Protein AF-A0A4S9UG17-F1 (afdb_monomer_lite)

Structure (mmCIF, N/CA/C/O backbone):
data_AF-A0A4S9UG17-F1
#
_entry.id   AF-A0A4S9UG17-F1
#
loop_
_atom_site.group_PDB
_atom_site.id
_atom_site.type_symbol
_atom_site.label_atom_id
_atom_site.label_alt_id
_atom_site.label_comp_id
_atom_site.label_asym_id
_atom_site.label_entity_id
_atom_site.label_seq_id
_atom_site.pdbx_PDB_ins_code
_atom_site.Cartn_x
_atom_site.Cartn_y
_atom_site.Cartn_z
_atom_site.occupancy
_atom_site.B_iso_or_equiv
_atom_site.auth_seq_id
_atom_site.auth_comp_id
_atom_site.auth_asym_id
_atom_site.auth_atom_id
_atom_site.pdbx_PDB_model_num
ATOM 1 N N . MET A 1 1 ? 7.044 -5.425 -11.439 1.00 88.00 1 MET A N 1
ATOM 2 C CA . MET A 1 1 ? 6.183 -4.397 -10.815 1.00 88.00 1 MET A CA 1
ATOM 3 C C . MET A 1 1 ? 6.606 -3.047 -11.350 1.00 88.00 1 MET A C 1
ATOM 5 O O . MET A 1 1 ? 7.801 -2.847 -11.530 1.00 88.00 1 MET A O 1
ATOM 9 N N . PHE A 1 2 ? 5.650 -2.167 -11.622 1.00 92.88 2 PHE A N 1
ATOM 10 C CA . PHE A 1 2 ? 5.903 -0.824 -12.128 1.00 92.88 2 PHE A CA 1
ATOM 11 C C . PHE A 1 2 ? 5.181 0.173 -11.232 1.00 92.88 2 PHE A C 1
ATOM 13 O O . PHE A 1 2 ? 4.055 -0.097 -10.820 1.00 92.88 2 PHE A O 1
ATOM 20 N N . THR A 1 3 ? 5.822 1.296 -10.933 1.00 93.31 3 THR A N 1
ATOM 21 C CA . THR A 1 3 ? 5.201 2.420 -10.228 1.00 93.31 3 THR A CA 1
ATOM 22 C C . THR A 1 3 ? 5.637 3.724 -10.879 1.00 93.31 3 THR A C 1
ATOM 24 O O . THR A 1 3 ? 6.766 3.837 -11.356 1.00 93.31 3 THR A O 1
ATOM 27 N N . LEU A 1 4 ? 4.736 4.701 -10.921 1.00 91.75 4 LEU A N 1
ATOM 28 C CA . LEU A 1 4 ? 5.019 6.047 -11.403 1.00 91.75 4 LEU A CA 1
ATOM 29 C C . LEU A 1 4 ? 4.524 7.030 -10.349 1.00 91.75 4 LEU A C 1
ATOM 31 O O . LEU A 1 4 ? 3.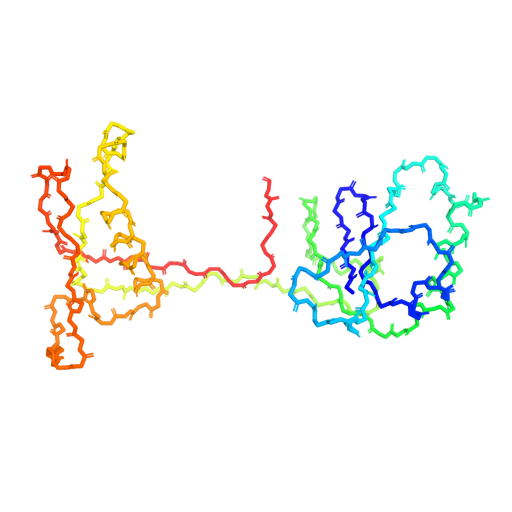321 7.162 -10.152 1.00 91.75 4 LEU A O 1
ATOM 35 N N . VAL A 1 5 ? 5.456 7.682 -9.662 1.00 90.12 5 VAL A N 1
ATOM 36 C CA . VAL A 1 5 ? 5.158 8.632 -8.583 1.00 90.12 5 VAL A CA 1
ATOM 37 C C . VAL A 1 5 ? 5.972 9.889 -8.842 1.00 90.12 5 VAL A C 1
ATOM 39 O O . VAL A 1 5 ? 7.172 9.802 -9.096 1.00 90.12 5 VAL A O 1
ATOM 42 N N . GLU A 1 6 ? 5.307 11.045 -8.884 1.00 87.81 6 GLU A N 1
ATOM 43 C CA . GLU A 1 6 ? 5.934 12.361 -9.108 1.00 87.81 6 GLU A CA 1
ATOM 44 C C . GLU A 1 6 ? 6.841 12.449 -10.354 1.00 87.81 6 GLU A C 1
ATOM 46 O O . GLU A 1 6 ? 7.804 13.219 -10.412 1.00 87.81 6 GLU A O 1
ATOM 51 N N . GLY A 1 7 ? 6.526 11.669 -11.392 1.00 90.69 7 GLY A N 1
ATOM 52 C CA . GLY A 1 7 ? 7.311 11.596 -12.626 1.00 90.69 7 GLY A CA 1
ATOM 53 C C . GLY A 1 7 ? 8.541 10.684 -12.550 1.00 90.69 7 GLY A C 1
ATOM 54 O O . GLY A 1 7 ? 9.337 10.675 -13.487 1.00 90.69 7 GLY A O 1
ATOM 55 N N . VAL A 1 8 ? 8.708 9.899 -11.485 1.00 94.88 8 VAL A N 1
ATOM 56 C CA . VAL A 1 8 ? 9.732 8.852 -11.382 1.00 94.88 8 VAL A CA 1
ATOM 57 C C . VAL A 1 8 ? 9.107 7.490 -11.670 1.00 94.88 8 VAL A C 1
ATOM 59 O O . VAL A 1 8 ? 8.277 6.997 -10.908 1.00 94.88 8 VAL A O 1
ATOM 62 N N . LEU A 1 9 ? 9.520 6.874 -12.779 1.00 95.44 9 LEU A N 1
ATOM 63 C CA . LEU A 1 9 ? 9.151 5.511 -13.144 1.00 95.44 9 LEU A CA 1
ATOM 64 C C . LEU A 1 9 ? 10.111 4.529 -12.470 1.00 95.44 9 LEU A C 1
ATOM 66 O O . LEU A 1 9 ? 11.304 4.506 -12.784 1.00 95.44 9 LEU A O 1
ATOM 70 N N . THR A 1 10 ? 9.581 3.687 -11.590 1.00 96.19 10 THR A N 1
ATOM 71 C CA . THR A 1 10 ? 10.316 2.577 -10.980 1.00 96.19 10 THR A CA 1
ATOM 72 C C . THR A 1 10 ? 9.853 1.257 -11.575 1.00 96.19 10 THR A C 1
ATOM 74 O O . THR A 1 10 ? 8.658 0.971 -11.634 1.00 96.19 10 THR A O 1
ATOM 77 N N . ILE A 1 11 ? 10.804 0.422 -11.991 1.00 95.44 11 ILE A N 1
ATOM 78 C CA . ILE A 1 11 ? 10.552 -0.910 -12.540 1.00 95.44 11 ILE A CA 1
ATOM 79 C C . ILE A 1 11 ? 11.306 -1.932 -11.699 1.00 95.44 11 ILE A C 1
ATOM 81 O O . ILE A 1 11 ? 12.536 -1.947 -11.668 1.00 95.44 11 ILE A O 1
ATOM 85 N N . THR A 1 12 ? 10.570 -2.822 -11.043 1.00 94.69 12 THR A N 1
ATOM 86 C CA . THR A 1 12 ? 11.134 -3.995 -10.374 1.00 94.69 12 THR A CA 1
ATOM 87 C C . THR A 1 12 ? 10.950 -5.222 -11.251 1.00 94.69 12 THR A C 1
ATOM 89 O O . THR A 1 12 ? 9.815 -5.609 -11.553 1.00 94.69 12 THR A O 1
ATOM 92 N N . CYS A 1 13 ? 12.052 -5.853 -11.636 1.00 92.75 13 CYS A N 1
ATOM 93 C CA . CYS A 1 13 ? 12.059 -7.012 -12.525 1.00 92.75 13 CYS A CA 1
ATOM 94 C C . CYS A 1 13 ? 13.078 -8.066 -12.073 1.00 92.75 13 CYS A C 1
ATOM 96 O O . CYS A 1 13 ? 13.858 -7.841 -11.148 1.00 92.75 13 CYS A O 1
ATOM 98 N N . ASP A 1 14 ? 13.021 -9.251 -12.674 1.00 92.00 14 ASP A N 1
ATOM 99 C CA . ASP A 1 14 ? 14.037 -10.279 -12.468 1.00 92.00 14 ASP A CA 1
ATOM 100 C C . ASP A 1 14 ? 15.319 -9.954 -13.250 1.00 92.00 14 ASP A C 1
ATOM 102 O O . ASP A 1 14 ? 15.365 -9.050 -14.090 1.00 92.00 14 ASP A O 1
ATOM 106 N N . ARG A 1 15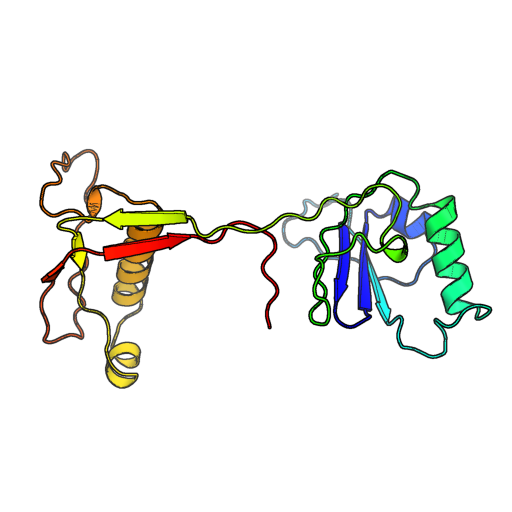 ? 16.380 -10.715 -12.979 1.00 91.00 15 ARG A N 1
ATOM 107 C CA . ARG A 1 15 ? 17.668 -10.545 -13.653 1.00 91.00 15 ARG A CA 1
ATOM 108 C C . ARG A 1 15 ? 17.567 -10.662 -15.177 1.00 91.00 15 ARG A C 1
ATOM 110 O O . ARG A 1 15 ? 18.125 -9.830 -15.883 1.00 91.00 15 ARG A O 1
ATOM 117 N N . ALA A 1 16 ? 16.851 -11.665 -15.684 1.00 91.62 16 ALA A N 1
ATOM 118 C CA . ALA A 1 16 ? 16.750 -11.914 -17.122 1.00 91.62 16 ALA A CA 1
ATOM 119 C C . ALA A 1 16 ? 16.032 -10.770 -17.858 1.00 91.62 16 ALA A C 1
ATOM 121 O O . ALA A 1 16 ? 16.401 -10.393 -18.969 1.00 91.62 16 ALA A O 1
ATOM 122 N N . THR A 1 17 ? 14.998 -10.192 -17.251 1.00 93.06 17 THR A N 1
ATOM 123 C CA . THR A 1 17 ? 14.273 -9.049 -17.810 1.00 93.06 17 THR A CA 1
ATOM 124 C C . THR A 1 17 ? 15.091 -7.770 -17.691 1.00 93.06 17 THR A C 1
ATOM 126 O O . THR A 1 17 ? 15.123 -7.006 -18.650 1.00 93.06 17 THR A O 1
ATOM 129 N N . TYR A 1 18 ? 15.811 -7.567 -16.585 1.00 94.38 18 TYR A N 1
ATOM 130 C CA . TYR A 1 18 ? 16.745 -6.449 -16.423 1.00 94.38 18 TYR A CA 1
ATOM 131 C C . TYR A 1 18 ? 17.838 -6.442 -17.502 1.00 94.38 18 TYR A C 1
ATOM 133 O O . TYR A 1 18 ? 18.024 -5.439 -18.193 1.00 94.38 18 TYR A O 1
ATOM 141 N N . GLU A 1 19 ? 18.516 -7.578 -17.691 1.00 93.62 19 GLU A N 1
ATOM 142 C CA . GLU A 1 19 ? 19.598 -7.720 -18.672 1.00 93.62 19 GLU A CA 1
ATOM 143 C C . GLU A 1 19 ? 19.091 -7.507 -20.107 1.00 93.62 19 GLU A C 1
ATOM 145 O O . GLU A 1 19 ? 19.745 -6.819 -20.889 1.00 93.62 19 GLU A O 1
ATOM 150 N N . ARG A 1 20 ? 17.892 -8.012 -20.441 1.00 93.81 20 ARG A N 1
ATOM 151 C CA . ARG A 1 20 ? 17.252 -7.758 -21.745 1.00 93.81 20 ARG A CA 1
ATOM 152 C C . ARG A 1 20 ? 16.826 -6.303 -21.927 1.00 93.81 20 ARG A C 1
ATOM 154 O O . ARG A 1 20 ? 16.951 -5.780 -23.029 1.00 93.81 20 ARG A O 1
ATOM 161 N N . ALA A 1 21 ? 16.312 -5.657 -20.878 1.00 94.00 21 ALA A N 1
ATOM 162 C CA . ALA A 1 21 ? 15.854 -4.269 -20.937 1.00 94.00 21 ALA A CA 1
ATOM 163 C C . ALA A 1 21 ? 17.004 -3.293 -21.218 1.00 94.00 21 ALA A C 1
ATOM 165 O O . ALA A 1 21 ? 16.783 -2.257 -21.843 1.00 94.00 21 ALA A O 1
ATOM 166 N N . GLY A 1 22 ? 18.225 -3.603 -20.763 1.00 93.25 22 GLY A N 1
ATOM 167 C CA . GLY A 1 22 ? 19.406 -2.767 -21.009 1.00 93.25 22 GLY A CA 1
ATOM 168 C C . GLY A 1 22 ? 19.306 -1.366 -20.389 1.00 93.25 22 GLY A C 1
ATOM 169 O O . GLY A 1 22 ? 19.945 -0.418 -20.858 1.00 93.25 22 GLY A O 1
ATOM 170 N N . LEU A 1 23 ? 18.475 -1.217 -19.355 1.00 94.62 23 LEU A N 1
ATOM 171 C CA . LEU A 1 23 ? 18.267 0.027 -18.619 1.00 94.62 23 LEU A CA 1
ATOM 172 C C . LEU A 1 23 ? 19.152 0.052 -17.364 1.00 94.62 23 LEU A C 1
ATOM 174 O O . LEU A 1 23 ? 19.413 -1.001 -16.788 1.00 94.62 23 LEU A O 1
ATOM 178 N N . PRO A 1 24 ? 19.621 1.232 -16.918 1.00 93.12 24 PRO A N 1
ATOM 179 C CA . PRO A 1 24 ? 20.417 1.331 -15.701 1.00 93.12 24 PRO A CA 1
ATOM 180 C C . PRO A 1 24 ? 19.558 1.004 -14.473 1.00 93.12 24 PRO A C 1
ATOM 182 O O . PRO A 1 24 ? 18.500 1.599 -14.282 1.00 93.12 24 PRO A O 1
ATOM 185 N N . GLY A 1 25 ? 20.019 0.084 -13.631 1.00 93.19 25 GLY A N 1
ATOM 186 C CA . GLY A 1 25 ? 19.325 -0.290 -12.403 1.00 93.19 25 GLY A CA 1
ATOM 187 C C . GLY A 1 25 ? 20.266 -0.863 -11.353 1.00 93.19 25 GLY A C 1
ATOM 188 O O . GLY A 1 25 ? 21.439 -1.131 -11.617 1.00 93.19 25 GLY A O 1
ATOM 189 N N . THR A 1 26 ? 19.745 -1.033 -10.145 1.00 93.56 26 THR A N 1
ATOM 190 C CA . THR A 1 26 ? 20.466 -1.565 -8.991 1.00 93.56 26 THR A CA 1
ATOM 191 C C . THR A 1 26 ? 19.889 -2.919 -8.578 1.00 93.56 26 THR A C 1
ATOM 193 O O . THR A 1 26 ? 18.678 -3.143 -8.689 1.00 93.56 26 THR A O 1
ATOM 196 N N . PRO A 1 27 ? 20.726 -3.868 -8.126 1.00 91.88 27 PRO A N 1
ATOM 197 C CA . PRO A 1 27 ? 20.226 -5.108 -7.552 1.00 91.88 27 PRO A CA 1
ATOM 198 C C . PRO A 1 27 ? 19.532 -4.814 -6.217 1.00 91.88 27 PRO A C 1
ATOM 200 O O . PRO A 1 27 ? 20.039 -4.048 -5.400 1.00 91.88 27 PRO A O 1
ATOM 203 N N . ILE A 1 28 ? 18.383 -5.446 -5.989 1.00 89.31 28 ILE A N 1
ATOM 204 C CA . ILE A 1 28 ? 17.687 -5.451 -4.705 1.00 89.31 28 ILE A CA 1
ATOM 205 C C . ILE A 1 28 ? 18.223 -6.655 -3.922 1.00 89.31 28 ILE A C 1
ATOM 207 O O . ILE A 1 28 ? 17.939 -7.795 -4.312 1.00 89.31 28 ILE A O 1
ATOM 211 N N . PRO A 1 29 ? 19.017 -6.443 -2.857 1.00 79.56 29 PRO A N 1
ATOM 212 C CA . PRO A 1 29 ? 19.463 -7.537 -2.013 1.00 79.56 29 PRO A CA 1
ATOM 213 C C . PRO A 1 29 ? 18.258 -8.116 -1.272 1.00 79.56 29 PRO A C 1
ATOM 215 O O . PRO A 1 29 ? 17.463 -7.381 -0.689 1.00 79.56 29 PRO A O 1
ATOM 218 N N . ASP A 1 30 ? 18.126 -9.437 -1.298 1.00 76.88 30 ASP A N 1
ATOM 219 C CA . ASP A 1 30 ? 17.154 -10.145 -0.475 1.00 76.88 30 ASP A CA 1
ATOM 220 C C . ASP A 1 30 ? 17.881 -10.661 0.779 1.00 76.88 30 ASP A C 1
ATOM 222 O O . ASP A 1 30 ? 18.673 -11.602 0.672 1.00 76.88 30 ASP A O 1
ATOM 226 N N . PRO A 1 31 ? 17.663 -10.046 1.958 1.00 72.75 31 PRO A N 1
ATOM 227 C CA . PRO A 1 31 ? 18.337 -10.444 3.192 1.00 72.75 31 PRO A CA 1
ATOM 228 C C . PRO A 1 31 ? 17.961 -11.860 3.657 1.00 72.75 31 PRO A C 1
ATOM 230 O O . PRO A 1 31 ? 18.685 -12.439 4.462 1.00 72.75 31 PRO A O 1
ATOM 233 N N . HIS A 1 32 ? 16.874 -12.440 3.133 1.00 69.81 32 HIS A N 1
ATOM 234 C CA . HIS A 1 32 ? 16.398 -13.784 3.472 1.00 69.81 32 HIS A CA 1
ATOM 235 C C . HIS A 1 32 ? 16.599 -14.795 2.335 1.00 69.81 32 HIS A C 1
ATOM 237 O O . HIS A 1 32 ? 16.229 -15.968 2.464 1.00 69.81 32 HIS A O 1
ATOM 243 N N . ALA A 1 33 ? 17.194 -14.380 1.214 1.00 67.44 33 ALA A N 1
ATOM 244 C CA . ALA A 1 33 ? 17.474 -15.290 0.120 1.00 67.44 33 ALA A CA 1
ATOM 245 C C . ALA A 1 33 ? 18.516 -16.331 0.539 1.00 67.44 33 ALA A C 1
ATOM 247 O O . ALA A 1 33 ? 19.626 -16.020 0.975 1.00 67.44 33 ALA A O 1
ATOM 248 N N . ARG A 1 34 ? 18.186 -17.609 0.316 1.00 70.38 34 ARG A N 1
ATOM 249 C CA . ARG A 1 34 ? 19.184 -18.690 0.313 1.00 70.38 34 ARG A CA 1
ATOM 250 C C . ARG A 1 34 ? 20.311 -18.333 -0.665 1.00 70.38 34 ARG A C 1
ATOM 252 O O . ARG A 1 34 ? 20.090 -17.581 -1.607 1.00 70.38 34 ARG A O 1
ATOM 259 N N . LYS A 1 35 ? 21.489 -18.948 -0.509 1.00 63.44 35 LYS A N 1
ATOM 260 C CA . LYS A 1 35 ? 22.727 -18.735 -1.304 1.00 63.44 35 LYS A CA 1
ATOM 261 C C . LYS A 1 35 ? 22.556 -18.695 -2.846 1.00 63.44 35 LYS A C 1
ATOM 263 O O . LYS A 1 35 ? 23.468 -18.263 -3.541 1.00 63.44 35 LYS A O 1
ATOM 268 N N . HIS A 1 36 ? 21.404 -19.117 -3.378 1.00 61.94 36 HIS A N 1
ATOM 269 C CA . HIS A 1 36 ? 21.038 -19.105 -4.801 1.00 61.94 36 HIS A CA 1
ATOM 270 C C . HIS A 1 36 ? 19.744 -18.327 -5.127 1.00 61.94 36 HIS A C 1
ATOM 272 O O . HIS A 1 36 ? 19.136 -18.564 -6.169 1.00 61.94 36 HIS A O 1
ATOM 278 N N . GLY A 1 37 ? 19.275 -17.430 -4.255 1.00 63.25 37 GLY A N 1
ATOM 279 C CA . GLY A 1 37 ? 18.115 -16.588 -4.546 1.00 63.25 37 GLY A CA 1
ATOM 280 C C . GLY A 1 37 ? 18.377 -15.712 -5.769 1.00 63.25 37 GLY A C 1
ATOM 281 O O . GLY A 1 37 ? 19.432 -15.092 -5.883 1.00 63.25 37 GLY A O 1
ATOM 282 N N . THR A 1 38 ? 17.435 -15.694 -6.713 1.00 66.81 38 THR A N 1
ATOM 283 C CA . THR A 1 38 ? 17.574 -14.878 -7.924 1.00 66.81 38 THR A CA 1
ATOM 284 C C . THR A 1 38 ? 17.377 -13.412 -7.543 1.00 66.81 38 THR A C 1
ATOM 286 O O . THR A 1 38 ? 16.280 -13.063 -7.098 1.00 66.81 38 THR A O 1
ATOM 289 N N . PRO A 1 39 ? 18.396 -12.546 -7.691 1.00 77.44 39 PRO A N 1
ATOM 290 C CA . PRO A 1 39 ? 18.262 -11.149 -7.314 1.00 77.44 39 PRO A CA 1
ATOM 291 C C . PRO A 1 39 ? 17.215 -10.474 -8.202 1.00 77.44 39 PRO A C 1
ATOM 293 O O . PRO A 1 39 ? 17.209 -10.643 -9.427 1.00 77.44 39 PRO A O 1
ATOM 296 N N . LYS A 1 40 ? 16.329 -9.699 -7.573 1.00 90.38 40 LYS A N 1
ATOM 297 C CA . LYS A 1 40 ? 15.477 -8.739 -8.280 1.00 90.38 40 LYS A CA 1
ATOM 298 C C . LYS A 1 40 ? 16.291 -7.480 -8.560 1.00 90.38 40 LYS A C 1
ATOM 300 O O . LYS A 1 40 ? 17.230 -7.171 -7.835 1.00 90.38 40 LYS A O 1
ATOM 305 N N . PHE A 1 41 ? 15.927 -6.748 -9.598 1.00 93.94 41 PHE A N 1
ATOM 306 C CA . PHE A 1 41 ? 16.554 -5.488 -9.976 1.00 93.94 41 PHE A CA 1
ATOM 307 C C . PHE A 1 41 ? 15.530 -4.363 -9.931 1.00 93.94 41 PHE A C 1
ATOM 309 O O . PHE A 1 41 ? 14.369 -4.561 -10.297 1.00 93.94 41 PHE A O 1
ATOM 316 N N . LYS A 1 42 ? 15.978 -3.187 -9.494 1.00 95.69 42 LYS A N 1
ATOM 317 C CA . LYS A 1 42 ? 15.226 -1.935 -9.475 1.00 95.69 42 LYS A CA 1
ATOM 318 C C . LYS A 1 42 ? 15.819 -0.988 -10.515 1.00 95.69 42 LYS A C 1
ATOM 320 O O . LYS A 1 42 ? 16.982 -0.613 -10.424 1.00 95.69 42 LYS A O 1
ATOM 325 N N . ILE A 1 43 ? 15.028 -0.602 -11.504 1.00 96.25 43 ILE A N 1
ATOM 326 C CA . ILE A 1 43 ? 15.356 0.455 -12.466 1.00 96.25 43 ILE A CA 1
ATOM 327 C C . ILE A 1 43 ? 14.576 1.695 -12.031 1.00 96.25 43 ILE A C 1
ATOM 329 O O . ILE A 1 43 ? 13.361 1.608 -11.876 1.00 96.25 43 ILE A O 1
ATOM 333 N N . GLU A 1 44 ? 15.247 2.832 -11.855 1.00 96.31 44 GLU A N 1
ATOM 334 C CA . GLU A 1 44 ? 14.609 4.108 -11.507 1.00 96.31 44 GLU A CA 1
ATOM 335 C C . GLU A 1 44 ? 14.932 5.158 -12.564 1.00 96.31 44 GLU A C 1
ATOM 337 O O . GLU A 1 44 ? 16.097 5.434 -12.857 1.00 96.31 44 GLU A O 1
ATOM 342 N N . LEU A 1 45 ? 13.891 5.741 -13.154 1.00 95.50 45 LEU A N 1
ATOM 343 C CA . LEU A 1 45 ? 14.008 6.721 -14.225 1.00 95.50 45 LEU A CA 1
ATOM 344 C C . LEU A 1 45 ? 13.164 7.945 -13.884 1.00 95.50 45 LEU A C 1
ATOM 346 O O . LEU A 1 45 ? 11.939 7.878 -13.862 1.00 95.50 45 LEU A O 1
ATOM 350 N N . ASN A 1 46 ? 13.817 9.084 -13.667 1.00 95.56 46 ASN A N 1
ATOM 351 C CA . ASN A 1 46 ? 13.121 10.358 -13.536 1.00 95.56 46 ASN A CA 1
ATOM 352 C C . ASN A 1 46 ? 12.749 10.885 -14.932 1.00 95.56 46 ASN A C 1
ATOM 354 O O . ASN A 1 46 ? 13.607 11.377 -15.671 1.00 95.56 46 ASN A O 1
ATOM 358 N N . LEU A 1 47 ? 11.466 10.777 -15.281 1.00 94.88 47 LEU A N 1
ATOM 359 C CA . LEU A 1 47 ? 10.905 11.172 -16.575 1.00 94.88 47 LEU A CA 1
ATOM 360 C C . LEU A 1 47 ? 10.838 12.695 -16.765 1.00 94.88 47 LEU A C 1
ATOM 362 O O . LEU A 1 47 ? 10.618 13.157 -17.879 1.00 94.88 47 LEU A O 1
ATOM 366 N N . ARG A 1 48 ? 11.067 13.485 -15.708 1.00 94.25 48 ARG A N 1
ATOM 367 C CA . ARG A 1 48 ? 11.084 14.959 -15.759 1.00 94.25 48 ARG A CA 1
ATOM 368 C C . ARG A 1 48 ? 12.431 15.515 -16.218 1.00 94.25 48 ARG A C 1
ATOM 370 O O . ARG A 1 48 ? 12.554 16.713 -16.460 1.00 94.25 48 ARG A O 1
ATOM 377 N N . LEU A 1 49 ? 13.457 14.667 -16.320 1.00 94.19 49 LEU A N 1
ATOM 378 C CA . LEU A 1 49 ? 14.777 15.090 -16.772 1.00 94.19 49 LEU A CA 1
ATOM 379 C C . LEU A 1 49 ? 14.766 15.425 -18.273 1.00 94.19 49 LEU A C 1
ATOM 381 O O . LEU A 1 49 ? 14.152 14.699 -19.056 1.00 94.19 49 LEU A O 1
ATOM 385 N N . PRO A 1 50 ? 15.541 16.428 -18.732 1.00 92.56 50 PRO A N 1
ATOM 386 C CA . PRO A 1 50 ? 15.640 16.765 -20.157 1.00 92.56 50 PRO A CA 1
ATOM 387 C C . PRO A 1 50 ? 16.106 15.604 -21.052 1.00 92.56 50 PRO A C 1
ATOM 389 O O . PRO A 1 50 ? 15.847 15.594 -22.254 1.00 92.56 50 PRO A O 1
ATOM 392 N N . SER A 1 51 ? 16.808 14.617 -20.484 1.00 89.62 51 SER A N 1
ATOM 393 C CA . SER A 1 51 ? 17.249 13.396 -21.172 1.00 89.62 51 SER A CA 1
ATOM 394 C C . SER A 1 51 ? 16.118 12.399 -21.460 1.00 89.62 51 SER A C 1
ATOM 396 O O . SER A 1 51 ? 16.329 11.472 -22.248 1.00 89.62 51 SER A O 1
ATOM 398 N N . MET A 1 52 ? 14.947 12.599 -20.850 1.00 93.38 52 MET A N 1
ATOM 399 C CA . MET A 1 52 ? 13.733 11.795 -21.011 1.00 93.38 52 MET A CA 1
ATOM 400 C C . MET A 1 52 ? 12.694 12.457 -21.928 1.00 93.38 52 MET A C 1
ATOM 402 O O . MET A 1 52 ? 11.564 11.992 -22.018 1.00 93.38 52 MET A O 1
ATOM 406 N N . LEU A 1 53 ? 13.084 13.505 -22.660 1.00 91.38 53 LEU A N 1
ATOM 407 C CA . LEU A 1 53 ? 12.284 14.055 -23.752 1.00 91.38 53 LEU A CA 1
ATOM 408 C C . LEU A 1 53 ? 12.380 13.173 -25.006 1.00 91.38 53 LEU A C 1
ATOM 410 O O . LEU A 1 53 ? 13.426 12.577 -25.283 1.00 91.38 53 LEU A O 1
ATOM 414 N N . ALA A 1 54 ? 11.304 13.141 -25.795 1.00 90.06 54 ALA A N 1
ATOM 415 C CA . ALA A 1 54 ? 11.256 12.416 -27.063 1.00 90.06 54 ALA A CA 1
ATOM 416 C C . ALA A 1 54 ? 12.428 12.793 -27.992 1.00 90.06 54 ALA A C 1
ATOM 418 O O . ALA A 1 54 ? 12.835 13.956 -28.065 1.00 90.06 54 ALA A O 1
ATOM 419 N N . GLY A 1 55 ? 13.009 11.801 -28.675 1.00 91.06 55 GLY A N 1
ATOM 420 C CA . GLY A 1 55 ? 14.186 11.982 -29.529 1.00 91.06 55 GLY A CA 1
ATOM 421 C C . GLY A 1 55 ? 15.526 12.032 -28.784 1.00 91.06 55 GLY A C 1
ATOM 422 O O . GLY A 1 55 ? 16.584 12.049 -29.418 1.00 91.06 55 GLY A O 1
ATOM 423 N N . LYS A 1 56 ? 15.540 12.029 -27.444 1.00 94.94 56 LYS A N 1
ATOM 424 C CA . LYS A 1 56 ? 16.778 11.873 -26.665 1.00 94.94 56 LYS A CA 1
ATOM 425 C C . LYS A 1 56 ? 17.084 10.400 -26.431 1.00 94.94 56 LYS A C 1
ATOM 427 O O . LYS A 1 56 ? 16.208 9.597 -26.131 1.00 94.94 56 LYS A O 1
ATOM 432 N N . LYS A 1 57 ? 18.375 10.055 -26.454 1.00 92.88 57 LYS A N 1
ATOM 433 C CA . LYS A 1 57 ? 18.862 8.677 -26.256 1.00 92.88 57 LYS A CA 1
ATOM 434 C C . LYS A 1 57 ? 18.360 8.033 -24.955 1.00 92.88 57 LYS A C 1
ATOM 436 O O . LYS A 1 57 ? 18.180 6.821 -24.911 1.00 92.88 57 LYS A O 1
ATOM 441 N N . GLY A 1 58 ? 18.162 8.819 -23.893 1.00 88.81 58 GLY A N 1
ATOM 442 C CA . GLY A 1 58 ? 17.597 8.330 -22.632 1.00 88.81 58 GLY A CA 1
ATOM 443 C C . GLY A 1 58 ? 16.186 7.779 -22.826 1.00 88.81 58 GLY A C 1
ATOM 444 O O . GLY A 1 58 ? 15.964 6.595 -22.573 1.00 88.81 58 GLY A O 1
ATOM 445 N N . PHE A 1 59 ? 15.296 8.617 -23.359 1.00 94.75 59 PHE A N 1
ATOM 446 C CA . PHE A 1 59 ? 13.917 8.262 -23.684 1.00 94.75 59 PHE A CA 1
ATOM 447 C C . PHE A 1 59 ? 13.812 7.139 -24.722 1.00 94.75 59 PHE A C 1
ATOM 449 O O . PHE A 1 59 ? 13.081 6.180 -24.505 1.00 94.75 59 PHE A O 1
ATOM 456 N N . GLU A 1 60 ? 14.586 7.195 -25.811 1.00 94.94 60 GLU A N 1
ATOM 457 C CA . GLU A 1 60 ? 14.515 6.181 -26.876 1.00 94.94 60 GLU A CA 1
ATOM 458 C C . GLU A 1 60 ? 14.881 4.773 -26.381 1.00 94.94 60 GLU A C 1
ATOM 460 O O . GLU A 1 60 ? 14.283 3.787 -26.809 1.00 94.94 60 GLU A O 1
ATOM 465 N N . ARG A 1 61 ? 15.820 4.650 -25.428 1.00 93.50 61 ARG A N 1
ATOM 466 C CA . ARG A 1 61 ? 16.128 3.351 -24.797 1.00 93.50 61 ARG A CA 1
ATOM 467 C C . ARG A 1 61 ? 14.964 2.825 -23.964 1.00 93.50 61 ARG A C 1
ATOM 469 O O . ARG A 1 61 ? 14.672 1.635 -24.031 1.00 93.50 61 ARG A O 1
ATOM 476 N N . LEU A 1 62 ? 14.308 3.695 -23.194 1.00 94.94 62 LEU A N 1
ATOM 477 C CA . LEU A 1 62 ? 13.118 3.323 -22.428 1.00 94.94 62 LEU A CA 1
ATOM 478 C C . LEU A 1 62 ? 11.989 2.889 -23.368 1.00 94.94 62 LEU A C 1
ATOM 480 O O . LEU A 1 62 ? 11.391 1.836 -23.160 1.00 94.94 62 LEU A O 1
ATOM 484 N N . LEU A 1 63 ? 11.746 3.658 -24.430 1.00 94.19 63 LEU A N 1
ATOM 485 C CA . LEU A 1 63 ? 10.734 3.350 -25.434 1.00 94.19 63 LEU A CA 1
ATOM 486 C C . LEU A 1 63 ? 11.017 2.018 -26.137 1.00 94.19 63 LEU A C 1
ATOM 488 O O . LEU A 1 63 ? 10.096 1.236 -26.366 1.00 94.19 63 LEU A O 1
ATOM 492 N N . HIS A 1 64 ? 12.283 1.736 -26.455 1.00 94.50 64 HIS A N 1
ATOM 493 C CA . HIS A 1 64 ? 12.685 0.447 -27.006 1.00 94.50 64 HIS A CA 1
ATOM 494 C C . HIS A 1 64 ? 12.382 -0.691 -26.027 1.00 94.50 64 HIS A C 1
ATOM 496 O O . HIS A 1 64 ? 11.677 -1.624 -26.399 1.00 94.50 64 HIS A O 1
ATOM 502 N N . ALA A 1 65 ? 12.836 -0.587 -24.773 1.00 94.75 65 ALA A N 1
ATOM 503 C CA . ALA A 1 65 ? 12.588 -1.603 -23.752 1.00 94.75 65 ALA A CA 1
ATOM 504 C C . ALA A 1 65 ? 11.084 -1.840 -23.513 1.00 94.75 65 ALA A C 1
ATOM 506 O O . ALA A 1 65 ? 10.656 -2.985 -23.369 1.00 94.75 65 ALA A O 1
ATOM 507 N N . ALA A 1 66 ? 10.267 -0.783 -23.535 1.00 92.12 66 ALA A N 1
ATOM 508 C CA . ALA A 1 66 ? 8.812 -0.887 -23.434 1.00 92.12 66 ALA A CA 1
ATOM 509 C C . ALA A 1 66 ? 8.192 -1.667 -24.606 1.00 92.12 66 ALA A C 1
ATOM 511 O O . ALA A 1 66 ? 7.267 -2.446 -24.404 1.00 92.12 66 ALA A O 1
ATOM 512 N N . LYS A 1 67 ? 8.718 -1.500 -25.825 1.00 91.94 67 LYS A N 1
ATOM 513 C CA . LYS A 1 67 ? 8.205 -2.165 -27.034 1.00 91.94 67 LYS A CA 1
ATOM 514 C C . LYS A 1 67 ? 8.716 -3.594 -27.227 1.00 91.94 67 LYS A C 1
ATOM 516 O O . LYS A 1 67 ? 8.028 -4.373 -27.875 1.00 91.94 67 LYS A O 1
ATOM 521 N N . SER A 1 68 ? 9.913 -3.922 -26.738 1.00 93.12 68 SER A N 1
ATOM 522 C CA . SER A 1 68 ? 10.585 -5.198 -27.038 1.00 93.12 68 SER A CA 1
ATOM 523 C C . SER A 1 68 ? 10.763 -6.127 -25.840 1.00 93.12 68 SER A C 1
ATOM 525 O O . SER A 1 68 ? 10.916 -7.331 -26.031 1.00 93.12 68 SER A O 1
ATOM 527 N N . VAL A 1 69 ? 10.753 -5.604 -24.610 1.00 93.94 69 VAL A N 1
ATOM 528 C CA . VAL A 1 69 ? 11.049 -6.390 -23.400 1.00 93.94 69 VAL A CA 1
ATOM 529 C C . VAL A 1 69 ? 9.852 -6.451 -22.473 1.00 93.94 69 VAL A C 1
ATOM 531 O O . VAL A 1 69 ? 9.428 -7.542 -22.097 1.00 93.94 69 VAL A O 1
ATOM 534 N N . PHE A 1 70 ? 9.270 -5.301 -22.136 1.00 90.94 70 PHE A N 1
ATOM 535 C CA . PHE A 1 70 ? 8.076 -5.218 -21.293 1.00 90.94 70 PHE A CA 1
ATOM 536 C C . PHE A 1 70 ? 6.804 -5.453 -22.115 1.00 90.94 70 PHE A C 1
ATOM 538 O O . PHE A 1 70 ? 5.855 -4.678 -22.072 1.00 90.94 70 PHE A O 1
ATOM 545 N N . MET A 1 71 ? 6.813 -6.535 -22.894 1.00 83.88 71 MET A N 1
ATOM 546 C CA . MET A 1 71 ? 5.696 -6.939 -23.733 1.00 83.88 71 MET A CA 1
ATOM 547 C C . MET A 1 71 ? 4.688 -7.721 -22.895 1.00 83.88 71 MET A C 1
ATOM 549 O O . MET A 1 71 ? 5.027 -8.727 -22.273 1.00 83.88 71 MET A O 1
ATOM 553 N N . GLY A 1 72 ? 3.442 -7.264 -22.886 1.00 82.06 72 GLY A N 1
ATOM 554 C CA . GLY A 1 72 ? 2.353 -7.928 -22.183 1.00 82.06 72 GLY A CA 1
ATOM 555 C C . GLY A 1 72 ? 1.254 -6.952 -21.798 1.00 82.06 72 GLY A C 1
ATOM 556 O O . GLY A 1 72 ? 1.450 -5.738 -21.792 1.00 82.06 72 GLY A O 1
ATOM 557 N N . GLN A 1 73 ? 0.084 -7.493 -21.472 1.00 81.56 73 GLN A N 1
ATOM 558 C CA . GLN A 1 73 ? -0.985 -6.688 -20.904 1.00 81.56 73 GLN A CA 1
ATOM 559 C C . GLN A 1 73 ? -0.626 -6.334 -19.461 1.00 81.56 73 GLN A C 1
ATOM 561 O O . GLN A 1 73 ? -0.328 -7.210 -18.649 1.00 81.56 73 GLN A O 1
ATOM 566 N N . MET A 1 74 ? -0.651 -5.042 -19.153 1.00 82.88 74 MET A N 1
ATOM 567 C CA . MET A 1 74 ? -0.418 -4.528 -17.813 1.00 82.88 74 MET A CA 1
ATOM 568 C C . MET A 1 74 ? -1.649 -3.766 -17.351 1.00 82.88 74 MET A C 1
ATOM 570 O O . MET A 1 74 ? -2.143 -2.893 -18.063 1.00 82.88 74 MET A O 1
ATOM 574 N N . THR A 1 75 ? -2.111 -4.079 -16.147 1.00 86.38 75 THR A N 1
ATOM 575 C CA . THR A 1 75 ? -3.175 -3.324 -15.487 1.00 86.38 75 THR A CA 1
ATOM 576 C C . THR A 1 75 ? -2.536 -2.283 -14.585 1.00 86.38 75 THR A C 1
ATOM 578 O O . THR A 1 75 ? -1.772 -2.629 -13.682 1.00 86.38 75 THR A O 1
ATOM 581 N N . TRP A 1 76 ? -2.841 -1.015 -14.839 1.00 85.81 76 TRP A N 1
ATOM 58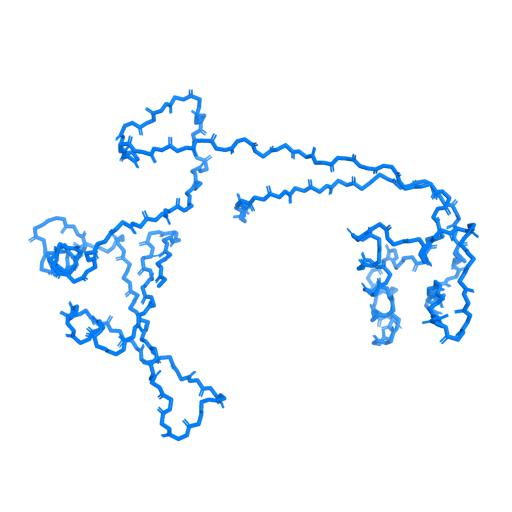2 C CA . TRP A 1 76 ? -2.385 0.103 -14.025 1.00 85.81 76 TRP A CA 1
ATOM 583 C C . TRP A 1 76 ? -3.514 0.563 -13.109 1.00 85.81 76 TRP A C 1
ATOM 585 O O . TRP A 1 76 ? -4.660 0.676 -13.539 1.00 85.81 76 TRP A O 1
ATOM 595 N N . LEU A 1 77 ? -3.175 0.833 -11.851 1.00 87.25 77 LEU A N 1
ATOM 596 C CA . LEU A 1 77 ? -4.007 1.645 -10.973 1.00 87.25 77 LEU A CA 1
ATOM 597 C C . LEU A 1 77 ? -3.493 3.075 -11.088 1.00 87.25 77 LEU A C 1
ATOM 599 O O . LEU A 1 77 ? -2.292 3.312 -10.954 1.00 87.25 77 LEU A O 1
ATOM 603 N N . PHE A 1 78 ? -4.392 3.998 -11.398 1.00 80.81 78 PHE A N 1
ATOM 604 C CA . PHE A 1 78 ? -4.067 5.388 -11.667 1.00 80.81 78 PHE A CA 1
ATOM 605 C C . PHE A 1 78 ? -5.022 6.289 -10.890 1.00 80.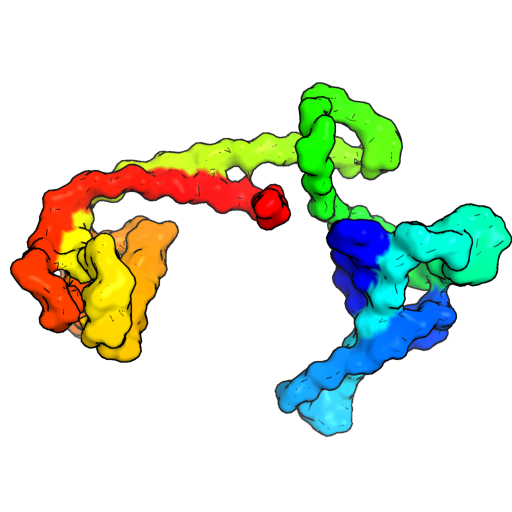81 78 PHE A C 1
ATOM 607 O O . PHE A 1 78 ? -6.210 5.992 -10.772 1.00 80.81 78 PHE A O 1
ATOM 614 N N . HIS A 1 79 ? -4.481 7.380 -10.365 1.00 77.44 79 HIS A N 1
ATOM 615 C CA . HIS A 1 79 ? -5.221 8.460 -9.737 1.00 77.44 79 HIS A CA 1
ATOM 616 C C . HIS A 1 79 ? -4.634 9.771 -10.258 1.00 77.44 79 HIS A C 1
ATOM 618 O O . HIS A 1 79 ? -3.412 9.931 -10.265 1.00 77.44 79 HIS A O 1
ATOM 624 N N . ASP A 1 80 ? -5.499 10.684 -10.684 1.00 71.94 80 ASP A N 1
ATOM 625 C CA . ASP A 1 80 ? -5.129 12.052 -11.021 1.00 71.94 80 ASP A CA 1
ATOM 626 C C . ASP A 1 80 ? -5.781 13.006 -10.017 1.00 71.94 80 ASP A C 1
ATOM 628 O O . ASP A 1 80 ? -6.987 12.949 -9.776 1.00 71.94 80 ASP A O 1
ATOM 632 N N . ILE A 1 81 ? -4.954 13.870 -9.431 1.00 63.59 81 ILE A N 1
ATOM 633 C CA . ILE A 1 81 ? -5.333 14.861 -8.419 1.00 63.59 81 ILE A CA 1
ATOM 634 C C . ILE A 1 81 ? -6.128 16.009 -9.071 1.00 63.59 81 ILE A C 1
ATOM 636 O O . ILE A 1 81 ? -6.895 16.699 -8.405 1.00 63.59 81 ILE A O 1
ATOM 640 N N . SER A 1 82 ? -5.951 16.224 -10.382 1.00 62.62 82 SER A N 1
ATOM 641 C CA . SER A 1 82 ? -6.456 17.400 -11.095 1.00 62.62 82 SER A CA 1
ATOM 642 C C . SER A 1 82 ? -7.816 17.217 -11.775 1.00 62.62 82 SER A C 1
ATOM 644 O O . SER A 1 82 ? -8.356 18.214 -12.263 1.00 62.62 82 SER A O 1
ATOM 646 N N . SER A 1 83 ? -8.372 16.008 -11.873 1.00 54.88 83 SER A N 1
ATOM 647 C CA . SER A 1 83 ? -9.490 15.763 -12.789 1.00 54.88 83 SER A CA 1
ATOM 648 C C . SER A 1 83 ? -10.796 15.367 -12.105 1.00 54.88 83 SER A C 1
ATOM 650 O O . SER A 1 83 ? -10.906 14.406 -11.346 1.00 54.88 83 SER A O 1
ATOM 652 N N . ASP A 1 84 ? -11.837 16.104 -12.487 1.00 57.66 84 ASP A N 1
ATOM 653 C CA . ASP A 1 84 ? -13.200 15.604 -12.577 1.00 57.66 84 ASP A CA 1
ATOM 654 C C . ASP A 1 84 ? -13.190 14.455 -13.606 1.00 57.66 84 ASP A C 1
ATOM 656 O O . ASP A 1 84 ? -13.369 14.655 -14.808 1.00 57.66 84 ASP A O 1
ATOM 660 N N . LEU A 1 85 ? -12.876 13.237 -13.149 1.00 58.47 85 LEU A N 1
ATOM 661 C CA . LEU A 1 85 ? -12.787 12.011 -13.960 1.00 58.47 85 LEU A CA 1
ATOM 662 C C . LEU A 1 85 ? -14.160 11.554 -14.507 1.00 58.47 85 LEU A C 1
ATOM 664 O O . LEU A 1 85 ? -14.326 10.401 -14.894 1.00 58.47 85 LEU A O 1
ATOM 668 N N . SER A 1 86 ? -15.163 12.436 -14.552 1.00 56.22 86 SER A N 1
ATOM 669 C CA . SER A 1 86 ? -16.503 12.165 -15.085 1.00 56.22 86 SER A CA 1
ATOM 670 C C . SER A 1 86 ? -16.525 11.914 -16.597 1.00 56.22 86 SER A C 1
ATOM 672 O O . SER A 1 86 ? -17.523 11.415 -17.121 1.00 56.22 86 SER A O 1
ATOM 674 N N . THR A 1 87 ? -15.427 12.196 -17.306 1.00 56.41 87 THR A N 1
ATOM 675 C CA . THR A 1 87 ? -15.279 11.908 -18.737 1.00 56.41 87 THR A CA 1
ATOM 676 C C . THR A 1 87 ? -14.170 10.892 -18.980 1.00 56.41 87 THR A C 1
ATOM 678 O O . THR A 1 87 ? -13.094 10.953 -18.391 1.00 56.41 87 THR A O 1
ATOM 681 N N . THR A 1 88 ? -14.449 9.911 -19.839 1.00 58.09 88 THR A N 1
ATOM 682 C CA . THR A 1 88 ? -13.486 8.880 -20.235 1.00 58.09 88 THR A CA 1
ATOM 683 C C . THR A 1 88 ? -12.386 9.547 -21.057 1.00 58.09 88 THR A C 1
ATOM 685 O O . THR A 1 88 ? -12.550 9.764 -22.257 1.00 58.09 88 THR A O 1
ATOM 688 N N . ASP A 1 89 ? -11.281 9.927 -20.416 1.00 62.00 89 ASP A N 1
ATOM 689 C CA . ASP A 1 89 ? -10.141 10.469 -21.142 1.00 62.00 89 ASP A CA 1
ATOM 690 C C . ASP A 1 89 ? -9.497 9.352 -21.974 1.00 62.00 89 ASP A C 1
ATOM 692 O O . ASP A 1 89 ? -8.856 8.433 -21.460 1.00 62.00 89 ASP A O 1
ATOM 696 N N . ILE A 1 90 ? -9.685 9.437 -23.290 1.00 57.69 90 ILE A N 1
ATOM 697 C CA . ILE A 1 90 ? -9.104 8.534 -24.287 1.00 57.69 90 ILE A CA 1
ATOM 698 C C . ILE A 1 90 ? -7.568 8.496 -24.229 1.00 57.69 90 ILE A C 1
ATOM 700 O O . ILE A 1 90 ? -6.968 7.540 -24.727 1.00 57.69 90 ILE A O 1
ATOM 704 N N . SER A 1 91 ? -6.923 9.499 -23.617 1.00 64.94 91 SER A N 1
ATOM 705 C CA . SER A 1 91 ? -5.473 9.538 -23.406 1.00 64.94 91 SER A CA 1
ATOM 706 C C . SER A 1 91 ? -4.977 8.452 -22.439 1.00 64.94 91 SER A C 1
ATOM 708 O O . SER A 1 91 ? -3.833 8.006 -22.552 1.00 64.94 91 SER A O 1
ATOM 710 N N . LEU A 1 92 ? -5.848 7.961 -21.548 1.00 65.25 92 LEU A N 1
ATOM 711 C CA . LEU A 1 92 ? -5.543 6.924 -20.556 1.00 65.25 92 LEU A CA 1
ATOM 712 C C . LEU A 1 92 ? -5.615 5.495 -21.131 1.00 65.25 92 LEU A C 1
ATOM 714 O O . LEU A 1 92 ? -5.273 4.527 -20.449 1.00 65.25 92 LEU A O 1
ATOM 718 N N . GLY A 1 93 ? -6.000 5.356 -22.403 1.00 67.31 93 GLY A N 1
ATOM 719 C CA . GLY A 1 93 ? -5.999 4.099 -23.145 1.00 67.31 93 GLY A CA 1
ATOM 720 C C . GLY A 1 93 ? -7.392 3.544 -23.442 1.00 67.31 93 GLY A C 1
ATOM 721 O O . GLY A 1 93 ? -8.419 4.077 -23.040 1.00 67.31 93 GLY A O 1
ATOM 722 N N . GLN A 1 94 ? -7.424 2.441 -24.191 1.00 66.31 94 GLN A N 1
ATOM 723 C CA . GLN A 1 94 ? -8.661 1.899 -24.767 1.00 66.31 94 GLN A CA 1
ATOM 724 C C . GLN A 1 94 ? -9.557 1.159 -23.752 1.00 66.31 94 GLN A C 1
ATOM 726 O O . GLN A 1 94 ? -10.741 0.979 -24.015 1.00 66.31 94 GLN A O 1
ATOM 731 N N . ASN A 1 95 ? -9.010 0.747 -22.600 1.00 74.38 95 ASN A N 1
ATOM 732 C CA . ASN A 1 95 ? -9.691 -0.075 -21.589 1.00 74.38 95 ASN A CA 1
ATOM 733 C C . ASN A 1 95 ? -9.571 0.549 -20.186 1.00 74.38 95 ASN A C 1
ATOM 735 O O . ASN A 1 95 ? -8.936 -0.024 -19.300 1.00 74.38 95 ASN A O 1
ATOM 739 N N . VAL A 1 96 ? -10.140 1.740 -19.995 1.00 76.81 96 VAL A N 1
ATOM 740 C CA . VAL A 1 96 ? -10.150 2.436 -18.699 1.00 76.81 96 VAL A CA 1
ATOM 741 C C . VAL A 1 96 ? -11.431 2.093 -17.943 1.00 76.81 96 VAL A C 1
ATOM 743 O O . VAL A 1 96 ? -12.530 2.297 -18.453 1.00 76.81 96 VAL A O 1
ATOM 746 N N . GLU A 1 97 ? -11.294 1.595 -16.715 1.00 79.12 97 GLU A N 1
ATOM 747 C CA . GLU A 1 97 ? -12.415 1.365 -15.799 1.00 79.12 97 GLU A CA 1
ATOM 748 C C . GLU A 1 97 ? -12.336 2.368 -14.640 1.00 79.12 97 GLU A C 1
ATOM 750 O O . GLU A 1 97 ? -11.446 2.284 -13.792 1.00 79.12 97 GLU A O 1
ATOM 755 N N . ILE A 1 98 ? -13.271 3.322 -14.594 1.00 78.06 98 ILE A N 1
ATOM 756 C CA . ILE A 1 98 ? -13.354 4.300 -13.502 1.00 78.06 98 ILE A CA 1
ATOM 757 C C . ILE A 1 98 ? -14.096 3.662 -12.326 1.00 78.06 98 ILE A C 1
ATOM 759 O O . ILE A 1 98 ? -15.307 3.428 -12.386 1.00 78.06 98 ILE A O 1
ATOM 763 N N . LYS A 1 99 ? -13.374 3.400 -11.232 1.00 77.94 99 LYS A N 1
ATOM 764 C CA . LYS A 1 99 ? -13.949 2.856 -9.997 1.00 77.94 99 LYS A CA 1
ATOM 765 C C . LYS A 1 99 ? -14.224 3.963 -8.993 1.00 77.94 99 LYS A C 1
ATOM 767 O O . LYS A 1 99 ? -13.306 4.576 -8.460 1.00 77.94 99 LYS A O 1
ATOM 772 N N . HIS A 1 100 ? -15.503 4.164 -8.695 1.00 78.25 100 HIS A N 1
ATOM 773 C CA . HIS A 1 100 ? -15.931 5.045 -7.618 1.00 78.25 100 HIS A CA 1
ATOM 774 C C . HIS A 1 100 ? -15.850 4.286 -6.294 1.00 78.25 100 HIS A C 1
ATOM 776 O O . HIS A 1 100 ? -16.583 3.316 -6.085 1.00 78.25 100 HIS A O 1
ATOM 782 N N . ILE A 1 101 ? -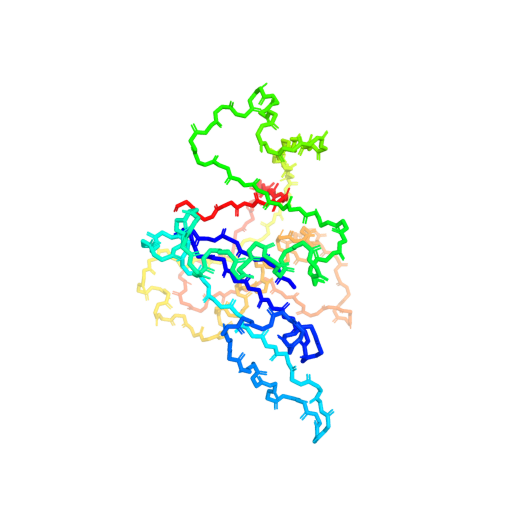14.961 4.722 -5.404 1.00 84.12 101 ILE A N 1
ATOM 783 C CA . ILE A 1 101 ? -14.864 4.173 -4.052 1.00 84.12 101 ILE A CA 1
ATOM 784 C C . ILE A 1 101 ? -16.049 4.713 -3.252 1.00 84.12 101 ILE A C 1
ATOM 786 O O . ILE A 1 101 ? -16.214 5.923 -3.111 1.00 84.12 101 ILE A O 1
ATOM 790 N N . LYS A 1 102 ? -16.887 3.812 -2.739 1.00 87.88 102 LYS A N 1
ATOM 791 C CA . LYS A 1 102 ? -17.961 4.161 -1.807 1.00 87.88 102 LYS A CA 1
ATOM 792 C C . LYS A 1 102 ? -17.531 3.771 -0.394 1.00 87.88 102 LYS A C 1
ATOM 794 O O . LYS A 1 102 ? -17.035 2.654 -0.233 1.00 87.88 102 LYS A O 1
ATOM 799 N N . PRO A 1 103 ? -17.714 4.643 0.611 1.00 93.25 103 PRO A N 1
ATOM 800 C CA . PRO A 1 103 ? -17.485 4.256 1.992 1.00 93.25 103 PRO A CA 1
ATOM 801 C C . PRO A 1 103 ? -18.472 3.157 2.386 1.00 93.25 103 PRO A C 1
ATOM 803 O O . PRO A 1 103 ? -19.669 3.256 2.110 1.00 93.25 103 PRO A O 1
ATOM 806 N N . GLN A 1 104 ? -17.965 2.120 3.041 1.00 94.62 104 GLN A N 1
ATOM 807 C CA . GLN A 1 104 ? -18.792 1.155 3.748 1.00 94.62 104 GLN A CA 1
ATOM 808 C C . GLN A 1 104 ? -18.923 1.614 5.198 1.00 94.62 104 GLN A C 1
ATOM 810 O O . GLN A 1 104 ? -17.916 1.736 5.896 1.00 94.62 104 GLN A O 1
ATOM 815 N N . THR A 1 105 ? -20.156 1.856 5.634 1.00 96.00 105 THR A N 1
ATOM 816 C CA . THR A 1 105 ? -20.465 2.275 7.004 1.00 96.00 105 THR A CA 1
ATOM 817 C C . THR A 1 105 ? -21.135 1.136 7.759 1.00 96.00 105 THR A C 1
ATOM 819 O O . THR A 1 105 ? -22.050 0.499 7.241 1.00 96.00 105 THR A O 1
ATOM 822 N N . GLU A 1 106 ? -20.685 0.900 8.983 1.00 96.12 106 GLU A N 1
ATOM 823 C CA . GLU A 1 106 ? -21.184 -0.128 9.889 1.00 96.12 106 GLU A CA 1
ATOM 824 C C . GLU A 1 106 ? -21.352 0.474 11.290 1.00 96.12 106 GLU A C 1
ATOM 826 O O . GLU A 1 106 ? -20.502 1.239 11.749 1.00 96.12 106 GLU A O 1
ATOM 831 N N . GLU A 1 107 ? -22.456 0.154 11.963 1.00 95.50 107 GLU A N 1
ATOM 832 C CA . GLU A 1 107 ? -22.684 0.545 13.355 1.00 95.50 107 GLU A CA 1
ATOM 833 C C . GLU A 1 107 ? -22.302 -0.611 14.279 1.00 95.50 107 GLU A C 1
ATOM 835 O O . GLU A 1 107 ? -22.884 -1.692 14.193 1.00 95.50 107 GLU A O 1
ATOM 840 N N . LEU A 1 108 ? -21.356 -0.364 15.179 1.00 94.25 108 LEU A N 1
ATOM 841 C CA . LEU A 1 108 ? -20.990 -1.274 16.258 1.00 94.25 108 LEU A CA 1
ATOM 842 C C . LEU A 1 108 ? -21.703 -0.807 17.526 1.00 94.25 108 LEU A C 1
ATOM 844 O O . LEU A 1 108 ? -21.589 0.361 17.911 1.00 94.25 108 LEU A O 1
ATOM 848 N N . LYS A 1 109 ? -22.466 -1.698 18.156 1.00 93.94 109 LYS A N 1
ATOM 849 C CA . LYS A 1 109 ? -23.298 -1.364 19.317 1.00 93.94 109 LYS A CA 1
ATOM 850 C C . LYS A 1 109 ? -22.665 -1.865 20.599 1.00 93.94 109 LYS A C 1
ATOM 852 O O . LYS A 1 109 ? -22.021 -2.907 20.592 1.00 93.94 109 LYS A O 1
ATOM 857 N N . ASP A 1 110 ? -22.881 -1.120 21.678 1.00 94.88 110 ASP A N 1
ATOM 858 C CA . ASP A 1 110 ? -22.484 -1.511 23.032 1.00 94.88 110 ASP A CA 1
ATOM 859 C C . ASP A 1 110 ? -21.007 -1.952 23.119 1.00 94.88 110 ASP A C 1
ATOM 861 O O . ASP A 1 110 ? -20.654 -2.925 23.790 1.00 94.88 110 ASP A O 1
ATOM 865 N N . VAL A 1 111 ? -20.128 -1.225 22.420 1.00 95.88 111 VAL A N 1
ATOM 866 C CA . VAL A 1 111 ? -18.688 -1.492 22.383 1.00 95.88 111 VAL A CA 1
ATOM 867 C C . VAL A 1 111 ? -18.038 -0.935 23.640 1.00 95.88 111 VAL A C 1
ATOM 869 O O . VAL A 1 111 ? -18.228 0.231 23.987 1.00 95.88 111 VAL A O 1
ATOM 872 N N . ILE A 1 112 ? -17.222 -1.753 24.298 1.00 94.75 112 ILE A N 1
ATOM 873 C CA . ILE A 1 112 ? -16.358 -1.336 25.395 1.00 94.75 112 ILE A CA 1
ATOM 874 C C . ILE A 1 112 ? -15.117 -0.660 24.797 1.00 94.75 112 ILE A C 1
ATOM 876 O O . ILE A 1 112 ? -14.301 -1.282 24.113 1.00 94.75 112 ILE A O 1
ATOM 880 N N . ILE A 1 113 ? -14.980 0.632 25.075 1.00 93.12 113 ILE A N 1
ATOM 881 C CA . ILE A 1 113 ? -13.894 1.489 24.609 1.00 93.12 113 ILE A CA 1
ATOM 882 C C . ILE A 1 113 ? -12.842 1.597 25.718 1.00 93.12 113 ILE A C 1
ATOM 884 O O . ILE A 1 113 ? -13.186 2.082 26.806 1.00 93.12 113 ILE A O 1
ATOM 888 N N . PRO A 1 114 ? -11.583 1.183 25.466 1.00 92.44 114 PRO A N 1
ATOM 889 C CA . PRO A 1 114 ? -10.492 1.369 26.407 1.00 92.44 114 PRO A CA 1
ATOM 890 C C . PRO A 1 114 ? -10.184 2.863 26.551 1.00 92.44 114 PRO A C 1
ATOM 892 O O . PRO A 1 114 ? -10.473 3.654 25.649 1.00 92.44 114 PRO A O 1
ATOM 895 N N . PRO A 1 115 ? -9.585 3.293 27.664 1.00 87.56 115 PRO A N 1
ATOM 896 C CA . PRO A 1 115 ? -9.178 4.680 27.811 1.00 87.56 115 PRO A CA 1
ATOM 897 C C . PRO A 1 115 ? -8.130 5.076 26.760 1.00 87.56 115 PRO A C 1
ATOM 899 O O . PRO A 1 115 ? -7.016 4.559 26.744 1.00 87.56 115 PRO A O 1
ATOM 902 N N . PHE A 1 116 ? -8.476 6.032 25.897 1.00 84.88 116 PHE A N 1
ATOM 903 C CA . PHE A 1 116 ? -7.544 6.591 24.920 1.00 84.88 116 PHE A CA 1
ATOM 904 C C . PHE A 1 116 ? -6.686 7.699 25.550 1.00 84.88 116 PHE A C 1
ATOM 906 O O . PHE A 1 116 ? -7.224 8.541 26.276 1.00 84.88 116 PHE A O 1
ATOM 913 N N . PRO A 1 117 ? -5.376 7.763 25.249 1.00 80.81 117 PRO A N 1
ATOM 914 C CA . PRO A 1 117 ? -4.550 8.890 25.661 1.00 80.81 117 PRO A CA 1
ATOM 915 C C . PRO A 1 117 ? -5.054 10.166 24.973 1.00 80.81 117 PRO A C 1
ATOM 917 O O . PRO A 1 117 ? -5.223 10.205 23.755 1.00 80.81 117 PRO A O 1
ATOM 920 N N . THR A 1 118 ? -5.325 11.214 25.755 1.00 78.06 118 THR A N 1
ATOM 921 C CA . THR A 1 118 ? -5.960 12.451 25.245 1.00 78.06 118 THR A CA 1
ATOM 922 C C . THR A 1 118 ? -4.967 13.567 24.936 1.00 78.06 118 THR A C 1
ATOM 924 O O . THR A 1 118 ? -5.329 14.573 24.328 1.00 78.06 118 THR A O 1
ATOM 927 N N . ASN A 1 119 ? -3.712 13.411 25.354 1.00 77.81 119 ASN A N 1
ATOM 928 C CA . ASN A 1 119 ? -2.646 14.379 25.142 1.00 77.81 119 ASN A CA 1
ATOM 929 C C . ASN A 1 119 ? -1.289 13.668 24.979 1.00 77.81 119 ASN A C 1
ATOM 931 O O . ASN A 1 119 ? -1.116 12.518 25.387 1.00 77.81 119 ASN A O 1
ATOM 935 N N . ASP A 1 120 ? -0.303 14.376 24.424 1.00 72.75 120 ASP A N 1
ATOM 936 C CA . ASP A 1 120 ? 1.045 13.835 24.184 1.00 72.75 120 ASP A CA 1
ATOM 937 C C . ASP A 1 120 ? 1.767 13.410 25.478 1.00 72.75 120 ASP A C 1
ATOM 939 O O . ASP A 1 120 ? 2.639 12.535 25.468 1.00 72.75 120 ASP A O 1
ATOM 943 N N . ALA A 1 121 ? 1.401 14.002 26.620 1.00 70.69 121 ALA A N 1
ATOM 944 C CA . ALA A 1 121 ? 1.951 13.629 27.920 1.00 70.69 121 ALA A CA 1
ATOM 945 C C . ALA A 1 121 ? 1.442 12.255 28.396 1.00 70.69 121 ALA A C 1
ATOM 947 O O . ALA A 1 121 ? 2.169 11.553 29.092 1.00 70.69 121 ALA A O 1
ATOM 948 N N . ASP A 1 122 ? 0.233 11.850 28.011 1.00 69.62 122 ASP A N 1
ATOM 949 C CA . ASP A 1 122 ? -0.334 10.532 28.309 1.00 69.62 122 ASP A CA 1
ATOM 950 C C . ASP A 1 122 ? 0.251 9.469 27.371 1.00 69.62 122 ASP A C 1
ATOM 952 O O . ASP A 1 122 ? 0.606 8.375 27.812 1.00 69.62 122 ASP A O 1
ATOM 956 N N . VAL A 1 123 ? 0.450 9.817 26.094 1.00 71.88 123 VAL A N 1
ATOM 957 C CA . VAL A 1 123 ? 1.117 8.938 25.115 1.00 71.88 123 VAL A CA 1
ATOM 958 C C . VAL A 1 123 ? 2.557 8.650 25.542 1.00 71.88 123 VAL A C 1
ATOM 960 O O . VAL A 1 123 ? 2.982 7.501 25.548 1.00 71.88 123 VAL A O 1
ATOM 963 N N . SER A 1 124 ? 3.304 9.673 25.962 1.00 71.38 124 SER A N 1
ATOM 964 C CA . SER A 1 124 ? 4.697 9.514 26.411 1.00 71.38 124 SER A CA 1
ATOM 965 C C . SER A 1 124 ? 4.854 8.776 27.747 1.00 71.38 124 SER A C 1
ATOM 967 O O . SER A 1 124 ? 5.939 8.271 28.033 1.00 71.38 124 SER A O 1
ATOM 969 N N . LYS A 1 125 ? 3.792 8.693 28.559 1.00 72.00 125 LYS A N 1
ATOM 970 C CA . LYS A 1 125 ? 3.748 7.876 29.784 1.00 72.00 125 LYS A CA 1
ATOM 971 C C . LYS A 1 125 ? 3.282 6.445 29.538 1.00 72.00 125 LYS A C 1
ATOM 973 O O . LYS A 1 125 ? 3.488 5.604 30.412 1.00 72.00 125 LYS A O 1
ATOM 978 N N . SER A 1 126 ? 2.638 6.187 28.402 1.00 74.56 126 SER A N 1
ATOM 979 C CA . SER A 1 126 ? 2.164 4.854 28.043 1.00 74.56 126 SER A CA 1
ATOM 980 C C . SER A 1 126 ? 3.370 3.956 27.799 1.00 74.56 126 SER A C 1
ATOM 982 O O . SER A 1 126 ? 4.303 4.326 27.079 1.00 74.56 126 SER A O 1
ATOM 984 N N . ASN A 1 127 ? 3.385 2.787 28.433 1.00 81.44 127 ASN A N 1
ATOM 985 C CA . ASN A 1 127 ? 4.445 1.821 28.184 1.00 81.44 127 ASN A CA 1
ATOM 986 C C . ASN A 1 127 ? 4.203 1.115 26.830 1.00 81.44 127 ASN A C 1
ATOM 988 O O . ASN A 1 127 ? 3.180 1.302 26.169 1.00 81.44 127 ASN A O 1
ATOM 992 N N . GLN A 1 128 ? 5.173 0.321 26.376 1.00 85.75 128 GLN A N 1
ATOM 993 C CA . GLN A 1 128 ? 5.047 -0.394 25.103 1.00 85.75 128 GLN A CA 1
ATOM 994 C C . GLN A 1 128 ? 3.870 -1.389 25.103 1.00 85.75 128 GLN A C 1
ATOM 996 O O . GLN A 1 128 ? 3.259 -1.606 24.054 1.00 85.75 128 GLN A O 1
ATOM 1001 N N . ASP A 1 129 ? 3.542 -1.960 26.261 1.00 86.44 129 ASP A N 1
ATOM 1002 C CA . ASP A 1 129 ? 2.470 -2.942 26.414 1.00 86.44 129 ASP A CA 1
ATOM 1003 C C . ASP A 1 129 ? 1.095 -2.270 26.262 1.00 86.44 129 ASP A C 1
ATOM 1005 O O . ASP A 1 129 ? 0.299 -2.715 25.445 1.00 86.44 129 ASP A O 1
ATOM 1009 N N . ASP A 1 130 ? 0.874 -1.121 26.909 1.00 86.12 130 ASP A N 1
ATOM 1010 C CA . ASP A 1 130 ? -0.321 -0.273 26.804 1.00 86.12 130 ASP A CA 1
ATOM 1011 C C . ASP A 1 130 ? -0.616 0.094 25.333 1.00 86.12 130 ASP A C 1
ATOM 1013 O O . ASP A 1 130 ? -1.754 0.019 24.865 1.00 86.12 130 ASP A O 1
ATOM 1017 N N . VAL A 1 131 ? 0.422 0.483 24.580 1.00 87.19 131 VAL A N 1
ATOM 1018 C CA . VAL A 1 131 ? 0.296 0.827 23.152 1.00 87.19 131 VAL A CA 1
ATOM 1019 C C . VAL A 1 131 ? -0.030 -0.410 22.316 1.00 87.19 131 VAL A C 1
ATOM 1021 O O . VAL A 1 131 ? -0.834 -0.332 21.386 1.00 87.19 131 VAL A O 1
ATOM 1024 N N . THR A 1 132 ? 0.580 -1.549 22.640 1.00 90.38 132 THR A N 1
ATOM 1025 C CA . THR A 1 132 ? 0.354 -2.815 21.931 1.00 90.38 132 THR A CA 1
ATOM 1026 C C . THR A 1 132 ? -1.069 -3.321 22.157 1.00 90.38 132 THR A C 1
ATOM 1028 O O . THR A 1 132 ? -1.748 -3.675 21.196 1.00 90.38 132 THR A O 1
ATOM 1031 N N . GLU A 1 133 ? -1.546 -3.281 23.399 1.00 91.44 133 GLU A N 1
ATOM 1032 C CA . GLU A 1 133 ? -2.909 -3.640 23.786 1.00 91.44 133 GLU A CA 1
ATOM 1033 C C . GLU A 1 133 ? -3.952 -2.739 23.103 1.00 91.44 133 GLU A C 1
ATOM 1035 O O . GLU A 1 133 ? -4.959 -3.224 22.578 1.00 91.44 133 GLU A O 1
ATOM 1040 N N . LEU A 1 134 ? -3.701 -1.425 23.028 1.00 92.00 134 LEU A N 1
ATOM 1041 C CA . LEU A 1 134 ? -4.584 -0.496 22.316 1.00 92.00 134 LEU A CA 1
ATOM 1042 C C . LEU A 1 134 ? -4.612 -0.767 20.804 1.00 92.00 134 LEU A C 1
ATOM 1044 O O . LEU A 1 134 ? -5.669 -0.690 20.175 1.00 92.00 134 LEU A O 1
ATOM 1048 N N . LEU A 1 135 ? -3.466 -1.105 20.208 1.00 92.75 135 LEU A N 1
ATOM 1049 C CA . LEU A 1 135 ? -3.367 -1.451 18.788 1.00 92.75 135 LEU A CA 1
ATOM 1050 C C . LEU A 1 135 ? -4.077 -2.780 18.488 1.00 92.75 135 LEU A C 1
ATOM 1052 O O . LEU A 1 135 ? -4.743 -2.907 17.456 1.00 92.75 135 LEU A O 1
ATOM 1056 N N . GLU A 1 136 ? -4.005 -3.747 19.402 1.00 94.75 136 GLU A N 1
ATOM 1057 C CA . GLU A 1 136 ? -4.792 -4.979 19.332 1.00 94.75 136 GLU A CA 1
ATOM 1058 C C . GLU A 1 136 ? -6.294 -4.673 19.380 1.00 94.75 136 GLU A C 1
ATOM 1060 O O . GLU A 1 136 ? -7.034 -5.126 18.504 1.00 94.75 136 GLU A O 1
ATOM 1065 N N . TRP A 1 137 ? -6.743 -3.834 20.321 1.00 95.44 137 TRP A N 1
ATOM 1066 C CA . TRP A 1 137 ? -8.142 -3.401 20.383 1.00 95.44 137 TRP A CA 1
ATOM 1067 C C . TRP A 1 137 ? -8.594 -2.713 19.086 1.00 95.44 137 TRP A C 1
ATOM 1069 O O . TRP A 1 137 ? -9.640 -3.060 18.536 1.00 95.44 137 TRP A O 1
ATOM 1079 N N . LEU A 1 138 ? -7.787 -1.797 18.536 1.00 95.31 138 LEU A N 1
ATOM 1080 C CA . LEU A 1 138 ? -8.070 -1.139 17.254 1.00 95.31 138 LEU A CA 1
ATOM 1081 C C . LEU A 1 138 ? -8.175 -2.147 16.106 1.00 95.31 138 LEU A C 1
ATOM 1083 O O . LEU A 1 138 ? -9.031 -2.005 15.233 1.00 95.31 138 LEU A O 1
ATOM 1087 N N . SER A 1 139 ? -7.335 -3.180 16.115 1.00 95.56 139 SER A N 1
ATOM 1088 C CA . SER A 1 139 ? -7.372 -4.250 15.118 1.00 95.56 139 SER A CA 1
ATOM 1089 C C . SER A 1 139 ? -8.662 -5.067 15.222 1.00 95.56 139 SER A C 1
ATOM 1091 O O . SER A 1 139 ? -9.274 -5.374 14.199 1.00 95.56 139 SER A O 1
ATOM 1093 N N . LEU A 1 140 ? -9.119 -5.368 16.442 1.00 95.50 140 LEU A N 1
ATOM 1094 C CA . LEU A 1 140 ? -10.397 -6.042 16.687 1.00 95.50 140 LEU A CA 1
ATOM 1095 C C . LEU A 1 140 ? -11.593 -5.177 16.269 1.00 95.50 140 LEU A C 1
ATOM 1097 O O . LEU A 1 140 ? -12.514 -5.687 15.630 1.00 95.50 140 LEU A O 1
ATOM 1101 N N . ALA A 1 141 ? -11.552 -3.872 16.543 1.00 95.00 141 ALA A N 1
ATOM 1102 C CA . ALA A 1 141 ? -12.556 -2.919 16.074 1.00 95.00 141 ALA A CA 1
ATOM 1103 C C . ALA A 1 141 ? -12.580 -2.816 14.539 1.00 95.00 141 ALA A C 1
ATOM 1105 O O . ALA A 1 141 ? -13.651 -2.807 13.928 1.00 95.00 141 ALA A O 1
ATOM 1106 N N . ALA A 1 142 ? -11.414 -2.824 13.885 1.00 95.00 142 ALA A N 1
ATOM 1107 C CA . ALA A 1 142 ? -11.304 -2.777 12.427 1.00 95.00 142 ALA A CA 1
ATOM 1108 C C . ALA A 1 142 ? -11.944 -3.993 11.736 1.00 95.00 142 ALA A C 1
ATOM 1110 O O . ALA A 1 142 ? -12.448 -3.871 10.617 1.00 95.00 142 ALA A O 1
ATOM 1111 N N . ILE A 1 143 ? -11.981 -5.151 12.398 1.00 94.94 143 ILE A N 1
ATOM 1112 C CA . ILE A 1 143 ? -12.633 -6.365 11.884 1.00 94.94 143 ILE A CA 1
ATOM 1113 C C . ILE A 1 143 ? -14.031 -6.608 12.471 1.00 94.94 143 ILE A C 1
ATOM 1115 O O . ILE A 1 143 ? -14.598 -7.664 12.211 1.00 94.94 143 ILE A O 1
ATOM 1119 N N . SER A 1 144 ? -14.587 -5.654 13.228 1.00 94.38 144 SER A N 1
ATOM 1120 C CA . SER A 1 144 ? -15.887 -5.798 13.909 1.00 94.38 144 SER A CA 1
ATOM 1121 C C . SER A 1 144 ? -15.961 -7.065 14.771 1.00 94.38 144 SER A C 1
ATOM 1123 O O . SER A 1 144 ? -16.935 -7.814 14.733 1.00 94.38 144 SER A O 1
ATOM 1125 N N . SER A 1 145 ? -14.882 -7.364 15.494 1.00 94.25 145 SER A N 1
ATOM 1126 C CA . SER A 1 145 ? -14.830 -8.540 16.358 1.00 94.25 145 SER A CA 1
ATOM 1127 C C . SER A 1 145 ? -15.839 -8.405 17.501 1.00 94.25 145 SER A C 1
ATOM 1129 O O . SER A 1 145 ? -15.851 -7.360 18.143 1.00 94.25 145 SER A O 1
ATOM 1131 N N . PRO A 1 146 ? -16.591 -9.459 17.864 1.00 92.50 146 PRO A N 1
ATOM 1132 C CA . PRO A 1 146 ? -17.472 -9.410 19.030 1.00 92.50 146 PRO A CA 1
ATOM 1133 C C . PRO A 1 146 ? -16.695 -9.249 20.346 1.00 92.50 146 PRO A C 1
ATOM 1135 O O . PRO A 1 146 ? -17.268 -8.833 21.338 1.00 92.50 146 PRO A O 1
ATOM 1138 N N . ARG A 1 147 ? -15.374 -9.500 20.367 1.00 92.94 147 ARG A N 1
ATOM 1139 C CA . ARG A 1 147 ? -14.536 -9.454 21.587 1.00 92.94 147 ARG A CA 1
ATOM 1140 C C . ARG A 1 147 ? -14.446 -8.083 22.261 1.00 92.94 147 ARG A C 1
ATOM 1142 O O . ARG A 1 147 ? -13.909 -7.984 23.359 1.00 92.94 147 ARG A O 1
ATOM 1149 N N . ILE A 1 148 ? -14.925 -7.033 21.600 1.00 94.25 148 ILE A N 1
ATOM 1150 C CA . ILE A 1 148 ? -14.990 -5.675 22.153 1.00 94.25 148 ILE A CA 1
ATOM 1151 C C . ILE A 1 148 ? -16.409 -5.289 22.590 1.00 94.25 148 ILE A C 1
ATOM 1153 O O . ILE A 1 148 ? -16.593 -4.208 23.139 1.00 94.25 148 ILE A O 1
ATOM 1157 N N . GLU A 1 149 ? -17.416 -6.126 22.339 1.00 93.50 149 GLU A N 1
ATOM 1158 C CA . GLU A 1 149 ? -18.811 -5.869 22.700 1.00 93.50 149 GLU A CA 1
ATOM 1159 C C . GLU A 1 149 ? -19.077 -6.269 24.156 1.00 93.50 149 GLU A C 1
ATOM 1161 O O . GLU A 1 149 ? -18.589 -7.287 24.644 1.00 93.50 149 GLU A O 1
ATOM 1166 N N . GLN A 1 150 ? -19.901 -5.494 24.864 1.00 90.31 150 GLN A N 1
ATOM 1167 C CA . GLN A 1 150 ? -20.235 -5.770 26.264 1.00 90.31 150 GLN A CA 1
ATOM 1168 C C . GLN A 1 150 ? -20.953 -7.115 26.460 1.00 90.31 150 GLN A C 1
ATOM 1170 O O . GLN A 1 150 ? -20.798 -7.760 27.496 1.00 90.31 150 GLN A O 1
ATOM 1175 N N . GLY A 1 151 ? -21.773 -7.516 25.486 1.00 85.94 151 GLY A N 1
ATOM 1176 C CA . GLY A 1 151 ? -22.599 -8.724 25.547 1.00 85.94 151 GLY A CA 1
ATOM 1177 C C . GLY A 1 151 ? -21.895 -10.001 25.092 1.00 85.94 151 GLY A C 1
ATOM 1178 O O . GLY A 1 151 ? -22.555 -11.031 24.949 1.00 85.94 151 GLY A O 1
ATOM 1179 N N . ASP A 1 152 ? -20.596 -9.939 24.818 1.00 89.06 152 ASP A N 1
ATOM 1180 C CA . ASP A 1 152 ? -19.858 -11.060 24.264 1.00 89.06 152 ASP A CA 1
ATOM 1181 C C . ASP A 1 152 ? -19.649 -12.186 25.286 1.00 89.06 152 ASP A C 1
ATOM 1183 O O . ASP A 1 152 ? -19.224 -11.978 26.422 1.00 89.06 152 ASP A O 1
ATOM 1187 N N . LEU A 1 153 ? -19.955 -13.411 24.862 1.00 85.56 153 LEU A N 1
ATOM 1188 C CA . LEU A 1 153 ? -19.872 -14.618 25.680 1.00 85.56 153 LEU A CA 1
ATOM 1189 C C . LEU A 1 153 ? -18.764 -15.512 25.126 1.00 85.56 153 LEU A C 1
ATOM 1191 O O . LEU A 1 153 ? -19.024 -16.493 24.424 1.00 85.56 153 LEU A O 1
ATOM 1195 N N . VAL A 1 154 ? -17.514 -15.138 25.407 1.00 85.12 154 VAL A N 1
ATOM 1196 C CA . VAL A 1 154 ? -16.349 -15.951 25.047 1.00 85.12 154 VAL A CA 1
ATOM 1197 C C . VAL A 1 154 ? -16.067 -17.018 26.089 1.00 85.12 154 VAL A C 1
ATOM 1199 O O . VAL A 1 154 ? -16.126 -16.762 27.287 1.00 85.12 154 VAL A O 1
ATOM 1202 N N . ASP A 1 155 ? -15.706 -18.211 25.629 1.00 87.56 155 ASP A N 1
ATOM 1203 C CA . ASP A 1 155 ? -15.077 -19.201 26.496 1.00 87.56 155 ASP A CA 1
ATOM 1204 C C . ASP A 1 155 ? -13.616 -18.788 26.740 1.00 87.56 155 ASP A C 1
ATOM 1206 O O . ASP A 1 155 ? -12.849 -18.614 25.786 1.00 87.56 155 ASP A O 1
ATOM 1210 N N . GLU A 1 156 ? -13.222 -18.654 28.007 1.00 86.38 156 GLU A N 1
ATOM 1211 C CA . GLU A 1 156 ? -11.863 -18.277 28.422 1.00 86.38 156 GLU A CA 1
ATOM 1212 C C . GLU A 1 156 ? -10.785 -19.246 27.907 1.00 86.38 156 GLU A C 1
ATOM 1214 O O . GLU A 1 156 ? -9.623 -18.865 27.741 1.00 86.38 156 GLU A O 1
ATOM 1219 N N . ILE A 1 157 ? -11.155 -20.500 27.623 1.00 87.94 157 ILE A N 1
ATOM 1220 C CA . ILE A 1 157 ? -10.256 -21.506 27.043 1.00 87.94 157 ILE A CA 1
ATOM 1221 C C . ILE A 1 157 ? -9.957 -21.180 25.570 1.00 87.94 157 ILE A C 1
ATOM 1223 O O . ILE A 1 157 ? -8.889 -21.525 25.061 1.00 87.94 157 ILE A O 1
ATOM 1227 N N . ILE A 1 158 ? -10.885 -20.507 24.882 1.00 86.75 158 ILE A N 1
ATOM 1228 C CA . ILE A 1 158 ? -10.781 -20.150 23.461 1.00 86.75 158 ILE A CA 1
ATOM 1229 C C . ILE A 1 158 ? -10.155 -18.764 23.290 1.00 86.75 158 ILE A C 1
ATOM 1231 O O . ILE A 1 158 ? -9.339 -18.566 22.388 1.00 86.75 158 ILE A O 1
ATOM 1235 N N . SER A 1 159 ? -10.514 -17.799 24.137 1.00 87.62 159 SER A N 1
ATOM 1236 C CA . SER A 1 159 ? -9.926 -16.463 24.111 1.00 87.62 159 SER A CA 1
ATOM 1237 C C . SER A 1 159 ? -9.786 -15.897 25.511 1.00 87.62 159 SER A C 1
ATOM 1239 O O . SER A 1 159 ? -10.732 -15.878 26.288 1.00 87.62 159 SER A O 1
ATOM 1241 N N . ARG A 1 160 ? -8.597 -15.369 25.794 1.00 89.25 160 ARG A N 1
ATOM 1242 C CA . ARG A 1 160 ? -8.290 -14.639 27.029 1.00 89.25 160 ARG A CA 1
ATOM 1243 C C . ARG A 1 160 ? -8.240 -13.130 26.810 1.00 89.25 160 ARG A C 1
ATOM 1245 O O . ARG A 1 160 ? -7.749 -12.412 27.676 1.00 89.25 160 ARG A O 1
ATOM 1252 N N . TYR A 1 161 ? -8.659 -12.675 25.631 1.00 91.38 161 TYR A N 1
ATOM 1253 C CA . TYR A 1 161 ? -8.661 -11.260 25.315 1.00 91.38 161 TYR A CA 1
ATOM 1254 C C . TYR A 1 161 ? -9.600 -10.523 26.271 1.00 91.38 161 TYR A C 1
ATOM 1256 O O . TYR A 1 161 ? -10.730 -10.953 26.496 1.00 91.38 161 TYR A O 1
ATOM 1264 N N . ALA A 1 162 ? -9.121 -9.410 26.810 1.00 88.75 162 ALA A N 1
ATOM 1265 C CA . ALA A 1 162 ? -9.899 -8.487 27.613 1.00 88.75 162 ALA A CA 1
ATOM 1266 C C . ALA A 1 162 ? -9.613 -7.072 27.117 1.00 88.75 162 ALA A C 1
ATOM 1268 O O . ALA A 1 162 ? -8.505 -6.780 26.667 1.00 88.75 162 ALA A O 1
ATOM 1269 N N . VAL A 1 163 ? -10.615 -6.195 27.195 1.00 91.44 163 VAL A N 1
ATOM 1270 C CA . VAL A 1 163 ? -10.439 -4.810 26.757 1.00 91.44 163 VAL A CA 1
ATOM 1271 C C . VAL A 1 163 ? -9.383 -4.126 27.635 1.00 91.44 163 VAL A C 1
ATOM 1273 O O . VAL A 1 163 ? -9.474 -4.229 28.864 1.00 91.44 163 VAL A O 1
ATOM 1276 N N . PRO A 1 164 ? -8.393 -3.444 27.029 1.00 90.12 164 PRO A N 1
ATOM 1277 C CA . PRO A 1 164 ? -7.287 -2.845 27.764 1.00 90.12 164 PRO A CA 1
ATOM 1278 C C . PRO A 1 164 ? -7.763 -1.833 28.806 1.00 90.12 164 PRO A C 1
ATOM 1280 O O . PRO A 1 164 ? -8.686 -1.055 28.562 1.00 90.12 164 PRO A O 1
ATOM 1283 N N . ASN A 1 165 ? -7.087 -1.794 29.952 1.00 81.69 165 ASN A N 1
ATOM 1284 C CA . ASN A 1 165 ? -7.263 -0.752 30.960 1.00 81.69 165 ASN A CA 1
ATOM 1285 C C . ASN A 1 165 ? -5.933 -0.011 31.103 1.00 81.69 165 ASN A C 1
ATOM 1287 O O . ASN A 1 165 ? -5.117 -0.350 31.956 1.00 81.69 165 ASN A O 1
ATOM 1291 N N . THR A 1 166 ? -5.702 0.964 30.222 1.00 67.69 166 THR A N 1
ATOM 1292 C CA . THR A 1 166 ? -4.418 1.663 30.105 1.00 67.69 166 THR A CA 1
ATOM 1293 C C . THR A 1 166 ? -4.013 2.328 31.417 1.00 67.69 166 THR A C 1
ATOM 1295 O O . THR A 1 166 ? -4.716 3.191 31.946 1.00 67.69 166 THR A O 1
ATOM 1298 N N . SER A 1 167 ? -2.830 1.960 31.902 1.00 62.25 167 SER A N 1
ATOM 1299 C CA . SER A 1 167 ? -2.280 2.342 33.211 1.00 62.25 167 SER A CA 1
ATOM 1300 C C . SER A 1 167 ? -2.141 3.857 33.411 1.00 62.25 167 SER A C 1
ATOM 1302 O O . SER A 1 167 ? -2.167 4.359 34.535 1.00 62.25 167 SER A O 1
ATOM 1304 N N . ALA A 1 168 ? -1.941 4.586 32.310 1.00 58.12 168 ALA A N 1
ATOM 1305 C CA . ALA A 1 168 ? -1.644 6.016 32.294 1.00 58.12 168 ALA A CA 1
ATOM 1306 C C . ALA A 1 168 ? -2.890 6.916 32.389 1.00 58.12 168 ALA A C 1
ATOM 1308 O O . ALA A 1 168 ? -2.757 8.121 32.601 1.00 58.12 168 ALA A O 1
ATOM 1309 N N . SER A 1 169 ? -4.089 6.350 32.236 1.00 57.44 169 SER A N 1
ATOM 1310 C CA . SER A 1 169 ? -5.345 7.094 32.196 1.00 57.44 169 SER A CA 1
ATOM 1311 C C . SER A 1 169 ? -6.083 7.033 33.535 1.00 57.44 169 SER A C 1
ATOM 1313 O O . SER A 1 169 ? -6.372 5.960 34.055 1.00 57.44 169 SER A O 1
ATOM 1315 N N . THR A 1 170 ? -6.487 8.194 34.060 1.00 60.94 170 THR A N 1
ATOM 1316 C CA . THR A 1 170 ? -7.427 8.286 35.199 1.00 60.94 170 THR A CA 1
ATOM 1317 C C . THR A 1 170 ? -8.860 7.884 34.803 1.00 60.94 170 THR A C 1
ATOM 1319 O O . THR A 1 170 ? -9.727 7.715 35.658 1.00 60.94 170 THR A O 1
ATOM 1322 N N . SER A 1 171 ? -9.136 7.766 33.503 1.00 66.56 171 SER A N 1
ATOM 1323 C CA . SER A 1 171 ? -10.428 7.382 32.938 1.00 66.56 171 SER A CA 1
ATOM 1324 C C . SER A 1 171 ? -10.559 5.861 32.852 1.00 66.56 171 SER A C 1
ATOM 1326 O O . SER A 1 171 ? -9.619 5.174 32.455 1.00 66.56 171 SER A O 1
ATOM 1328 N N . THR A 1 172 ? -11.739 5.341 33.190 1.00 78.31 172 THR A N 1
ATOM 1329 C CA . THR A 1 172 ? -12.090 3.923 33.033 1.00 78.31 172 THR A CA 1
ATOM 1330 C C . THR A 1 172 ? -12.705 3.657 31.665 1.00 78.31 172 THR A C 1
ATOM 1332 O O . THR A 1 172 ? -13.234 4.570 31.028 1.00 78.31 172 THR A O 1
ATOM 1335 N N . SER A 1 173 ? -12.690 2.393 31.242 1.00 85.62 173 SER A N 1
ATOM 1336 C CA . SER A 1 173 ? -13.365 1.943 30.024 1.00 85.62 173 SER A CA 1
ATOM 1337 C C . SER A 1 173 ? -14.850 2.322 30.029 1.00 85.62 173 SER A C 1
ATOM 1339 O O . SER A 1 173 ? -15.516 2.271 31.068 1.00 85.62 173 SER A O 1
ATOM 1341 N N . THR A 1 174 ? -15.368 2.728 28.870 1.00 91.00 174 THR A N 1
ATOM 1342 C CA . THR A 1 174 ? -16.759 3.191 28.707 1.00 91.00 174 THR A CA 1
ATOM 1343 C C . THR A 1 174 ? -17.467 2.407 27.615 1.00 91.00 174 THR A C 1
ATOM 1345 O O . THR A 1 174 ? -16.827 1.953 26.675 1.00 91.00 174 THR A O 1
ATOM 1348 N N . ILE A 1 175 ? -18.785 2.249 27.727 1.00 93.75 175 ILE A N 1
ATOM 1349 C CA . ILE A 1 175 ? -19.595 1.571 26.709 1.00 93.75 175 ILE A CA 1
ATOM 1350 C C . ILE A 1 175 ? -20.216 2.629 25.808 1.00 93.75 175 ILE A C 1
ATOM 1352 O O . ILE A 1 175 ? -20.881 3.541 26.305 1.00 93.75 175 ILE A O 1
ATOM 1356 N N . GLN A 1 176 ? -19.986 2.531 24.500 1.00 93.62 176 GLN A N 1
ATOM 1357 C CA . GLN A 1 176 ? -20.547 3.461 23.522 1.00 93.62 176 GLN A CA 1
ATOM 1358 C C . GLN A 1 176 ? -20.858 2.753 22.199 1.00 93.62 176 GLN A C 1
ATOM 1360 O O . GLN A 1 176 ? -20.332 1.682 21.899 1.00 93.62 176 GLN A O 1
ATOM 1365 N N . ASN A 1 177 ? -21.697 3.389 21.381 1.00 94.31 177 ASN A N 1
ATOM 1366 C CA . ASN A 1 177 ? -21.920 2.971 20.000 1.00 94.31 177 ASN A CA 1
ATOM 1367 C C . ASN A 1 177 ? -20.884 3.642 19.097 1.00 94.31 177 ASN A C 1
ATOM 1369 O O . ASN A 1 177 ? -20.657 4.848 19.205 1.00 94.31 177 ASN A O 1
ATOM 1373 N N . LEU A 1 178 ? -20.286 2.872 18.191 1.00 94.25 178 LEU A N 1
ATOM 1374 C CA . LEU A 1 178 ? -19.283 3.350 17.248 1.00 94.25 178 LEU A CA 1
ATOM 1375 C C . LEU A 1 178 ? -19.798 3.258 15.818 1.00 94.25 178 LEU A C 1
ATOM 1377 O O . LEU A 1 178 ? -20.464 2.302 15.429 1.00 94.25 178 LEU A O 1
ATOM 1381 N N . THR A 1 179 ? -19.430 4.241 15.005 1.00 95.75 179 THR A N 1
ATOM 1382 C CA . THR A 1 179 ? -19.613 4.183 13.556 1.00 95.75 179 THR A CA 1
ATOM 1383 C C . THR A 1 179 ? -18.272 3.877 12.909 1.00 95.75 179 THR A C 1
ATOM 1385 O O . THR A 1 179 ? -17.350 4.690 12.947 1.00 95.75 179 THR A O 1
ATOM 1388 N N . LYS A 1 180 ? -18.167 2.704 12.294 1.00 94.75 180 LYS A N 1
ATOM 1389 C CA . LYS A 1 180 ? -17.002 2.274 11.529 1.00 94.75 180 LYS A CA 1
ATOM 1390 C C . LYS A 1 180 ? -17.202 2.647 10.067 1.00 94.75 180 LYS A C 1
ATOM 1392 O O . LYS A 1 180 ? -18.195 2.265 9.455 1.00 94.75 180 LYS A O 1
ATOM 1397 N N . ILE A 1 181 ? -16.239 3.368 9.501 1.00 96.00 181 ILE A N 1
ATOM 1398 C CA . ILE A 1 181 ? -16.227 3.749 8.086 1.00 96.00 181 ILE A CA 1
ATOM 1399 C C . ILE A 1 181 ? -14.997 3.120 7.441 1.00 96.00 181 ILE A C 1
ATOM 1401 O O . ILE A 1 181 ? -13.873 3.365 7.869 1.00 96.00 181 ILE A O 1
ATOM 1405 N N . THR A 1 182 ? -15.207 2.309 6.408 1.00 94.56 182 THR A N 1
ATOM 1406 C CA . THR A 1 182 ? -14.142 1.625 5.669 1.00 94.56 182 THR A CA 1
ATOM 1407 C C . THR A 1 182 ? -14.111 2.118 4.228 1.00 94.56 182 THR A C 1
ATOM 1409 O O . THR A 1 182 ? -15.111 2.041 3.515 1.00 94.56 182 THR A O 1
ATOM 1412 N N . TYR A 1 183 ? -12.948 2.595 3.786 1.00 92.06 183 TYR A N 1
ATOM 1413 C CA . TYR A 1 183 ? -12.665 2.881 2.381 1.00 92.06 183 TYR A CA 1
ATOM 1414 C C . TYR A 1 183 ? -11.780 1.766 1.824 1.00 92.06 183 TYR A C 1
ATOM 1416 O O . TYR A 1 183 ? -10.725 1.471 2.381 1.00 92.06 183 TYR A O 1
ATOM 1424 N N . THR A 1 184 ? -12.193 1.136 0.725 1.00 90.50 184 THR A N 1
ATOM 1425 C CA . THR A 1 184 ? -11.417 0.072 0.074 1.00 90.50 184 THR A CA 1
ATOM 1426 C C . THR A 1 184 ? -11.168 0.430 -1.380 1.00 90.50 184 THR A C 1
ATOM 1428 O O . THR A 1 184 ? -12.100 0.564 -2.170 1.00 90.50 184 THR A O 1
ATOM 1431 N N . GLY A 1 185 ? -9.898 0.575 -1.743 1.00 87.81 185 GLY A N 1
ATOM 1432 C CA . GLY A 1 185 ? -9.491 0.897 -3.103 1.00 87.81 185 GLY A CA 1
ATOM 1433 C C . GLY A 1 185 ? -8.073 1.446 -3.161 1.00 87.81 185 GLY A C 1
ATOM 1434 O O . GLY A 1 185 ? -7.295 1.294 -2.222 1.00 87.81 185 GLY A O 1
ATOM 1435 N N . PHE A 1 186 ? -7.744 2.079 -4.285 1.00 85.69 186 PHE A N 1
ATOM 1436 C CA . PHE A 1 186 ? -6.495 2.813 -4.449 1.00 85.69 186 PHE A CA 1
ATOM 1437 C C . PHE A 1 186 ? -6.680 4.230 -3.899 1.00 85.69 186 PHE A C 1
ATOM 1439 O O . PHE A 1 186 ? -7.309 5.066 -4.545 1.00 85.69 186 PHE A O 1
ATOM 1446 N N . LEU A 1 187 ? -6.196 4.456 -2.677 1.00 83.88 187 LEU A N 1
ATOM 1447 C CA . LEU A 1 187 ? -6.287 5.738 -1.983 1.00 83.88 187 LEU A CA 1
ATOM 1448 C C . LEU A 1 187 ? -4.948 6.478 -2.137 1.00 83.88 187 LEU A C 1
ATOM 1450 O O . LEU A 1 187 ? -3.928 5.946 -1.694 1.00 83.88 187 LEU A O 1
ATOM 1454 N N . PRO A 1 188 ? -4.923 7.646 -2.796 1.00 77.00 188 PRO A N 1
ATOM 1455 C CA . PRO A 1 188 ? -3.718 8.459 -2.901 1.00 77.00 188 PRO A CA 1
ATOM 1456 C C . PRO A 1 188 ? -3.375 9.085 -1.543 1.00 77.00 188 PRO A C 1
ATOM 1458 O O . PRO A 1 188 ? -4.268 9.480 -0.796 1.00 77.00 188 PRO A O 1
ATOM 1461 N N . ASP A 1 189 ? -2.081 9.178 -1.247 1.00 70.31 189 ASP A N 1
ATOM 1462 C CA . ASP A 1 189 ? -1.557 10.003 -0.157 1.00 70.31 189 ASP A CA 1
ATOM 1463 C C . ASP A 1 189 ? -1.523 11.445 -0.6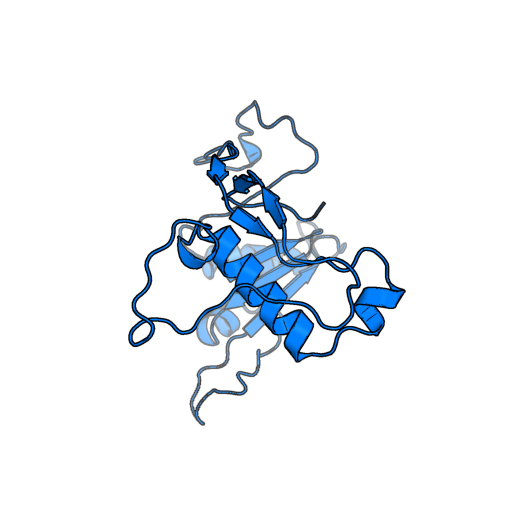89 1.00 70.31 189 ASP A C 1
ATOM 1465 O O . ASP A 1 189 ? -0.816 11.716 -1.663 1.00 70.31 189 ASP A O 1
ATOM 1469 N N . THR A 1 190 ? -2.412 12.307 -0.193 1.00 57.88 190 THR A N 1
ATOM 1470 C CA . THR A 1 190 ? -2.571 13.699 -0.664 1.00 57.88 190 THR A CA 1
ATOM 1471 C C . THR A 1 190 ? -1.463 14.610 -0.174 1.00 57.88 190 THR A C 1
ATOM 1473 O O . THR A 1 190 ? -1.161 14.528 1.037 1.00 57.88 190 THR A O 1
#

InterPro domains:
  IPR013893 Ribonuclease P protein subunit Rpp40 [PF08584] (2-188)
  IPR013893 Ribonuclease P protein subunit Rpp40 [PTHR15396] (2-188)

Radius of gyration: 25.21 Å; chains: 1; bounding box: 46×39×65 Å

pLDDT: mean 85.09, std 11.55, range [54.88, 96.31]

Organism: Aureobasidium pullulans (NCBI:txid5580)

Sequence (190 aa):
MFTLVEGVLTITCDRATYERAGLPGTPIPDPHARKHGTPKFKIELNLRLPSMLAGKKGFERLLHAAKSVFMGQMTWLFHDISSDLSTTDISLGQNVEIKHIKPQTEELKDVIIPPFPTNDADVSKSNQDDVTELLEWLSLAAISSPRIEQGDLVDEIISRYAVPNTSASTSTSTIQNLTKITYTGFLPDT

Foldseek 3Di:
DWDADPQKIKDKAFPVLCVVLVADWDWDDDPPDDPPDGTIIIHIDRCPDPCNDPPHPNVVSNVCSVVPRVDDDDDDDDDDPPDPPVDDPCVVDDDDDDDDWDKDKDKQAFFWAADDDPDPVLVVVFDPVLVVLNVVVVVCVLVSNCQRHPPDDDDCVRDVRDRDHTPSDPDGIDTDMDMDIDTDDDDDDD

Secondary structure (DSSP, 8-state):
-EEEETTEEEEEEEHHHHHHHT--EEEE--TT--TTPPPEEEEEEETTSGGGSTTSHHHHHHHHHHHHTS-S--PPP---SS--TTS--GGG-S------PPPEEEEEEEEEEPPPP-SHHHHHHS-HHHHHHHHHHHHHHHTT-GGGBTT----TTT--------TT-SSPPEEEEEEEEE--S-----